Protein AF-A0A517YPG6-F1 (afdb_monomer_lite)

Sequence (239 aa):
MRLTANLIVISIISLLVGFSVRYYYHAQVLTQQSTQVMNALNMLKDEVVYRSHLAKVEQKKNIVIRYIEAGWFREGLPYNQLVGHVRPWIDLAPPNDYSTEPPDPIIVSDLQAGIWYNPSNQIFRARIKPQSTKKKTLALYNKINQVTLVSLNNTFNVSRMPIAMNRPVDDVIAASANMTLIQEQNVIMPDVIYGSNVQMSHQDWQVAQEVEALQGDVSAPQRIKLDDLRLNRKTQKTE

Secondary structure (DSSP, 8-state):
-HHHHHHHHHHHHHHHHHHHHHHHHHHHHHHHHHHHHHHHHHHHHHHHHHHHHHHHHHHSS--------GGG-TT-----TTT-SSS-SEEEPPTT---SS-S--B--STTS-SEEEETTTTEEEE-B---SSHHHHHHHHHHHHT---S-------TT---B-----HHHHHHHHHHHHHTTTS----------------TTHHHHHHHSGGG----PPPP---S-S-----------

Radius of gyration: 27.83 Å; chains: 1; bounding box: 56×52×87 Å

pLDDT: mean 78.42, std 21.04, range [40.44, 98.44]

Structure (mmCIF, N/CA/C/O backbone):
data_AF-A0A517YPG6-F1
#
_entry.id   AF-A0A517YPG6-F1
#
loop_
_atom_site.group_PDB
_atom_site.id
_atom_site.type_symbol
_atom_site.label_atom_id
_atom_site.label_alt_id
_atom_site.label_comp_id
_atom_site.label_asym_id
_atom_site.label_entity_id
_atom_site.label_seq_id
_atom_site.pdbx_PDB_ins_code
_atom_site.Cartn_x
_atom_site.Cartn_y
_atom_site.Cartn_z
_atom_site.occupancy
_atom_site.B_iso_or_equiv
_atom_site.auth_seq_id
_atom_site.auth_comp_id
_atom_site.auth_asym_id
_atom_site.auth_atom_id
_atom_site.pdbx_PDB_model_num
ATOM 1 N N . MET A 1 1 ? 26.016 0.410 -51.813 1.00 74.38 1 MET A N 1
ATOM 2 C CA . MET A 1 1 ? 26.469 0.524 -50.404 1.00 74.38 1 MET A CA 1
ATOM 3 C C . MET A 1 1 ? 25.798 1.658 -49.619 1.00 74.38 1 MET A C 1
ATOM 5 O O . MET A 1 1 ? 25.477 1.440 -48.463 1.00 74.38 1 MET A O 1
ATOM 9 N N . ARG A 1 2 ? 25.532 2.849 -50.189 1.00 91.38 2 ARG A N 1
ATOM 10 C CA . ARG A 1 2 ? 24.868 3.943 -49.435 1.00 91.38 2 ARG A CA 1
ATOM 11 C C . ARG A 1 2 ? 23.414 3.637 -49.027 1.00 91.38 2 ARG A C 1
ATOM 13 O O . ARG A 1 2 ? 23.009 3.984 -47.927 1.00 91.38 2 ARG A O 1
ATOM 20 N N . LEU A 1 3 ? 22.657 2.932 -49.875 1.00 92.75 3 LEU A N 1
ATOM 21 C CA . LEU A 1 3 ? 21.260 2.573 -49.592 1.00 92.75 3 LEU A CA 1
ATOM 22 C C . LEU A 1 3 ? 21.125 1.631 -48.381 1.00 92.75 3 LEU A C 1
ATOM 24 O O . LEU A 1 3 ? 20.297 1.862 -47.507 1.00 92.75 3 LEU A O 1
ATOM 28 N N . THR A 1 4 ? 21.974 0.603 -48.296 1.00 94.69 4 THR A N 1
ATOM 29 C CA . THR A 1 4 ? 21.949 -0.378 -47.200 1.00 94.69 4 THR A CA 1
ATOM 30 C C . THR A 1 4 ? 22.323 0.251 -45.860 1.00 94.69 4 THR A C 1
ATOM 32 O O . THR A 1 4 ? 21.698 -0.055 -44.851 1.00 94.69 4 THR A O 1
ATOM 35 N N . ALA A 1 5 ? 23.284 1.182 -45.846 1.00 92.50 5 ALA A N 1
ATOM 36 C CA . ALA A 1 5 ? 23.658 1.915 -44.637 1.00 92.50 5 ALA A CA 1
ATOM 37 C C . ALA A 1 5 ? 22.498 2.770 -44.095 1.00 92.50 5 ALA A C 1
ATOM 39 O O . ALA A 1 5 ? 22.215 2.735 -42.900 1.00 92.50 5 ALA A O 1
ATOM 40 N N . ASN A 1 6 ? 21.775 3.473 -44.972 1.00 95.94 6 ASN A N 1
ATOM 41 C CA . ASN A 1 6 ? 20.641 4.303 -44.559 1.00 95.94 6 ASN A CA 1
ATOM 42 C C . ASN A 1 6 ? 19.500 3.468 -43.962 1.00 95.94 6 ASN A C 1
ATOM 44 O O . ASN A 1 6 ? 18.914 3.867 -42.959 1.00 95.94 6 ASN A O 1
ATOM 48 N N . LEU A 1 7 ? 19.214 2.293 -44.533 1.00 96.56 7 LEU A N 1
ATOM 49 C CA . LEU A 1 7 ? 18.178 1.397 -44.008 1.00 96.56 7 LEU A CA 1
ATOM 50 C C . LEU A 1 7 ? 18.517 0.882 -42.604 1.00 96.56 7 LEU A C 1
ATOM 52 O O . LEU A 1 7 ? 17.645 0.858 -41.736 1.00 96.56 7 LEU A O 1
ATOM 56 N N . ILE A 1 8 ? 19.784 0.537 -42.354 1.00 97.31 8 ILE A N 1
ATOM 57 C CA . ILE A 1 8 ? 20.240 0.108 -41.025 1.00 97.31 8 ILE A CA 1
ATOM 58 C C . ILE A 1 8 ? 20.062 1.242 -40.008 1.00 97.31 8 ILE A C 1
ATOM 60 O O . ILE A 1 8 ? 19.520 1.017 -38.928 1.00 97.31 8 ILE A O 1
ATOM 64 N N . VAL A 1 9 ? 20.457 2.469 -40.361 1.00 97.88 9 VAL A N 1
ATOM 65 C CA . VAL A 1 9 ? 20.317 3.633 -39.470 1.00 97.88 9 VAL A CA 1
ATOM 66 C C . VAL A 1 9 ? 18.849 3.907 -39.141 1.00 97.88 9 VAL A C 1
ATOM 68 O O . VAL A 1 9 ? 18.513 4.071 -37.970 1.00 97.88 9 VAL A O 1
ATOM 71 N N . ILE A 1 10 ? 17.961 3.893 -40.141 1.00 98.00 10 ILE A N 1
ATOM 72 C CA . ILE A 1 10 ? 16.520 4.097 -39.927 1.00 98.00 10 ILE A CA 1
ATOM 73 C C . ILE A 1 10 ? 15.955 3.001 -39.015 1.00 98.00 10 ILE A C 1
ATOM 75 O O . ILE A 1 10 ? 15.252 3.315 -38.058 1.00 98.00 10 ILE A O 1
ATOM 79 N N . SER A 1 11 ? 16.321 1.735 -39.239 1.00 98.00 11 SER A N 1
ATOM 80 C CA . SER A 1 11 ? 15.871 0.622 -38.397 1.00 98.00 11 SER A CA 1
ATOM 81 C C . SER A 1 11 ? 16.314 0.775 -36.940 1.00 98.00 11 SER A C 1
ATOM 83 O O . SER A 1 11 ? 15.522 0.523 -36.032 1.00 98.00 11 SER A O 1
ATOM 85 N N . ILE A 1 12 ? 17.559 1.196 -36.695 1.00 98.25 12 ILE A N 1
ATOM 86 C CA . ILE A 1 12 ? 18.068 1.420 -35.335 1.00 98.25 12 ILE A CA 1
ATOM 87 C C . ILE A 1 12 ? 17.294 2.558 -34.662 1.00 98.25 12 ILE A C 1
ATOM 89 O O . ILE A 1 12 ? 16.868 2.414 -33.516 1.00 98.25 12 ILE A O 1
ATOM 93 N N . ILE A 1 13 ? 17.055 3.663 -35.373 1.00 98.44 13 ILE A N 1
ATOM 94 C CA . ILE A 1 13 ? 16.286 4.797 -34.845 1.00 98.44 13 ILE A CA 1
ATOM 95 C C . ILE A 1 13 ? 14.860 4.361 -34.493 1.00 98.44 13 ILE A C 1
ATOM 97 O O . ILE A 1 13 ? 14.393 4.642 -33.390 1.00 98.44 13 ILE A O 1
ATOM 101 N N . SER A 1 14 ? 14.181 3.627 -35.377 1.00 97.88 14 SER A N 1
ATOM 102 C CA . SER A 1 14 ? 12.827 3.126 -35.120 1.00 97.88 14 SER A CA 1
ATOM 103 C C . SER A 1 14 ? 12.765 2.220 -33.886 1.00 97.88 14 SER A C 1
ATOM 105 O O . SER A 1 14 ? 11.846 2.358 -33.077 1.00 97.88 14 SER A O 1
ATOM 107 N N . LEU A 1 15 ? 13.757 1.343 -33.689 1.00 98.12 15 LEU A N 1
ATOM 108 C CA . LEU A 1 15 ? 13.842 0.489 -32.500 1.00 98.12 15 LEU A CA 1
ATOM 109 C C . LEU A 1 15 ? 14.045 1.303 -31.217 1.00 98.12 15 LEU A C 1
ATOM 111 O O . LEU A 1 15 ? 13.371 1.049 -30.217 1.00 98.12 15 LEU A O 1
ATOM 115 N N . LEU A 1 16 ? 14.925 2.307 -31.243 1.00 98.06 16 LEU A N 1
ATOM 116 C CA . LEU A 1 16 ? 15.176 3.173 -30.088 1.00 98.06 16 LEU A CA 1
ATOM 117 C C . LEU A 1 16 ? 13.944 4.006 -29.713 1.00 98.06 16 LEU A C 1
ATOM 119 O O . LEU A 1 16 ? 13.616 4.118 -28.528 1.00 98.06 16 LEU A O 1
ATOM 123 N N . VAL A 1 17 ? 13.228 4.548 -30.703 1.00 98.25 17 VAL A N 1
ATOM 124 C CA . VAL A 1 17 ? 11.979 5.294 -30.482 1.00 98.25 17 VAL A CA 1
ATOM 125 C C . VAL A 1 17 ? 10.906 4.373 -29.902 1.00 98.25 17 VAL A C 1
ATOM 127 O O . VAL A 1 17 ? 10.311 4.704 -28.875 1.00 98.25 17 VAL A O 1
ATOM 130 N N . GLY A 1 18 ? 10.706 3.190 -30.490 1.00 97.06 18 GLY A N 1
ATOM 131 C CA . GLY A 1 18 ? 9.731 2.213 -30.001 1.00 97.06 18 GLY A CA 1
ATOM 132 C C . GLY A 1 18 ? 10.010 1.771 -28.561 1.00 97.06 18 GLY A C 1
ATOM 133 O O . GLY A 1 18 ? 9.101 1.744 -27.728 1.00 97.06 18 GLY A O 1
ATOM 134 N N . PHE A 1 19 ? 11.275 1.496 -28.234 1.00 97.38 19 PHE A N 1
ATOM 135 C CA . PHE A 1 19 ? 11.687 1.145 -26.875 1.00 97.38 19 PHE A CA 1
ATOM 136 C C . PHE A 1 19 ? 11.434 2.287 -25.882 1.00 97.38 19 PHE A C 1
ATOM 138 O O . PHE A 1 19 ? 10.890 2.057 -24.801 1.00 97.38 19 PHE A O 1
ATOM 145 N N . SER A 1 20 ? 11.766 3.522 -26.263 1.00 96.00 20 SER A N 1
ATOM 146 C CA . SER A 1 20 ? 11.587 4.706 -25.414 1.00 96.00 20 SER A CA 1
ATOM 147 C C . SER A 1 20 ? 10.112 4.980 -25.107 1.00 96.00 20 SER A C 1
ATOM 149 O O . SER A 1 20 ? 9.753 5.194 -23.947 1.00 96.00 20 SER A O 1
ATOM 151 N N . VAL A 1 21 ? 9.236 4.904 -26.117 1.00 97.19 21 VAL A N 1
ATOM 152 C CA . VAL A 1 21 ? 7.782 5.078 -25.947 1.00 97.19 21 VAL A CA 1
ATOM 153 C C . VAL A 1 21 ? 7.208 3.989 -25.041 1.00 97.19 21 VAL A C 1
ATOM 155 O O . VAL A 1 21 ? 6.467 4.289 -24.103 1.00 97.19 21 VAL A O 1
ATOM 158 N N . ARG A 1 22 ? 7.595 2.726 -25.260 1.00 95.50 22 ARG A N 1
ATOM 159 C CA . ARG A 1 22 ? 7.153 1.601 -24.425 1.00 95.50 22 ARG A CA 1
ATOM 160 C C . ARG A 1 22 ? 7.602 1.756 -22.971 1.00 95.50 22 ARG A C 1
ATOM 162 O O . ARG A 1 22 ? 6.814 1.508 -22.058 1.00 95.50 22 ARG A O 1
ATOM 169 N N . TYR A 1 23 ? 8.842 2.183 -22.747 1.00 94.75 23 TYR A N 1
ATOM 170 C CA . TYR A 1 23 ? 9.369 2.440 -21.407 1.00 94.75 23 TYR A CA 1
ATOM 171 C C . TYR A 1 23 ? 8.586 3.550 -20.690 1.00 94.75 23 TYR A C 1
ATOM 173 O O . TYR A 1 23 ? 8.191 3.381 -19.534 1.00 94.75 23 TYR A O 1
ATOM 181 N N . TYR A 1 24 ? 8.296 4.653 -21.387 1.00 94.50 24 TYR A N 1
ATOM 182 C CA . TYR A 1 24 ? 7.509 5.760 -20.842 1.00 94.50 24 TYR A CA 1
ATOM 183 C C . TYR A 1 24 ? 6.081 5.333 -20.478 1.00 94.50 24 TYR A C 1
ATOM 185 O O . TYR A 1 24 ? 5.604 5.630 -19.382 1.00 94.50 24 TYR A O 1
ATOM 193 N N . TYR A 1 25 ? 5.418 4.574 -21.356 1.00 93.19 25 TYR A N 1
ATOM 194 C CA . TYR A 1 25 ? 4.065 4.077 -21.106 1.00 93.19 25 TYR A CA 1
ATOM 195 C C . TYR A 1 25 ? 4.008 3.167 -19.869 1.00 93.19 25 TYR A C 1
ATOM 197 O O . TYR A 1 25 ? 3.152 3.343 -19.002 1.00 93.19 25 TYR A O 1
ATOM 205 N N . HIS A 1 26 ? 4.970 2.249 -19.717 1.00 87.38 26 HIS A N 1
ATOM 206 C CA . HIS A 1 26 ? 5.056 1.403 -18.522 1.00 87.38 26 HIS A CA 1
ATOM 207 C C . HIS A 1 26 ? 5.261 2.209 -17.229 1.00 87.38 26 HIS A C 1
ATOM 209 O O . HIS A 1 26 ? 4.665 1.877 -16.201 1.00 87.38 26 HIS A O 1
ATOM 215 N N . ALA A 1 27 ? 6.065 3.276 -17.264 1.00 89.25 27 ALA A N 1
ATOM 216 C CA . ALA A 1 27 ? 6.277 4.141 -16.103 1.00 89.25 27 ALA A CA 1
ATOM 217 C C . ALA A 1 27 ? 5.001 4.905 -15.695 1.00 89.25 27 ALA A C 1
ATOM 219 O O . ALA A 1 27 ? 4.737 5.089 -14.501 1.00 89.25 27 ALA A O 1
ATOM 220 N N . GLN A 1 28 ? 4.187 5.309 -16.675 1.00 92.69 28 GLN A N 1
ATOM 221 C CA . GLN A 1 28 ? 2.907 5.979 -16.438 1.00 92.69 28 GLN A CA 1
ATOM 222 C C . GLN A 1 28 ? 1.884 5.048 -15.781 1.00 92.69 28 GLN A C 1
ATOM 224 O O . GLN A 1 28 ? 1.289 5.420 -14.770 1.00 92.69 28 GLN A O 1
ATOM 229 N N . VAL A 1 29 ? 1.740 3.813 -16.276 1.00 92.75 29 VAL A N 1
ATOM 230 C CA . VAL A 1 29 ? 0.795 2.830 -15.711 1.00 92.75 29 VAL A CA 1
ATOM 231 C C . VAL A 1 29 ? 1.089 2.560 -14.234 1.00 92.75 29 VAL A C 1
ATOM 233 O O . VAL A 1 29 ? 0.178 2.603 -13.409 1.00 92.75 29 VAL A O 1
ATOM 236 N N . LEU A 1 30 ? 2.358 2.358 -13.861 1.00 90.88 30 LEU A N 1
ATOM 237 C CA . LEU A 1 30 ? 2.727 2.134 -12.458 1.00 90.88 30 LEU A CA 1
ATOM 238 C C . LEU A 1 30 ? 2.417 3.354 -11.576 1.00 90.88 30 LEU A C 1
ATOM 240 O O . LEU A 1 30 ? 2.025 3.207 -10.416 1.00 90.88 30 LEU A O 1
ATOM 244 N N . THR A 1 31 ? 2.585 4.562 -12.118 1.00 93.56 31 THR A N 1
ATOM 245 C CA . THR A 1 31 ? 2.272 5.807 -11.406 1.00 93.56 31 THR A CA 1
ATOM 246 C C . THR A 1 31 ? 0.772 5.935 -11.167 1.00 93.56 31 THR A C 1
ATOM 248 O O . THR A 1 31 ? 0.373 6.182 -10.031 1.00 93.56 31 THR A O 1
ATOM 251 N N . GLN A 1 32 ? -0.051 5.686 -12.188 1.00 95.62 32 GLN A N 1
ATOM 252 C CA . GLN A 1 32 ? -1.512 5.694 -12.074 1.00 95.62 32 GLN A CA 1
ATOM 253 C C . GLN A 1 32 ? -2.002 4.661 -11.055 1.00 95.62 32 GLN A C 1
ATOM 255 O O . GLN A 1 32 ? -2.739 5.017 -10.136 1.00 95.62 32 GLN A O 1
ATOM 260 N N . GLN A 1 33 ? -1.505 3.423 -11.143 1.00 95.62 33 GLN A N 1
ATOM 261 C CA . GLN A 1 33 ? -1.836 2.366 -10.186 1.00 95.62 33 GLN A CA 1
ATOM 262 C C . GLN A 1 33 ? -1.428 2.744 -8.758 1.00 95.62 33 GLN A C 1
ATOM 264 O O . GLN A 1 33 ? -2.199 2.546 -7.826 1.00 95.62 33 GLN A O 1
ATOM 269 N N . SER A 1 34 ? -0.241 3.330 -8.567 1.00 96.56 34 SER A N 1
ATOM 270 C CA . SER A 1 34 ? 0.204 3.779 -7.240 1.00 96.56 34 SER A CA 1
ATOM 271 C C . SER A 1 34 ? -0.724 4.856 -6.672 1.00 96.56 34 SER A C 1
ATOM 273 O O . SER A 1 34 ? -1.085 4.788 -5.501 1.00 96.56 34 SER A O 1
ATOM 275 N N . THR A 1 35 ? -1.135 5.828 -7.492 1.00 97.12 35 THR A N 1
ATOM 276 C CA . THR A 1 35 ? -2.085 6.876 -7.090 1.00 97.12 35 THR A CA 1
ATOM 277 C C . THR A 1 35 ? -3.442 6.292 -6.711 1.00 97.12 35 THR A C 1
ATOM 279 O O . THR A 1 35 ? -3.996 6.660 -5.680 1.00 97.12 35 THR A O 1
ATOM 282 N N . GLN A 1 36 ? -3.949 5.331 -7.484 1.00 96.75 36 GLN A N 1
ATOM 283 C CA . GLN A 1 36 ? -5.208 4.642 -7.189 1.00 96.75 36 GLN A CA 1
ATOM 284 C C . GLN A 1 36 ? -5.144 3.874 -5.865 1.00 96.75 36 GLN A C 1
ATOM 286 O O . GLN A 1 36 ? -6.067 3.972 -5.060 1.00 96.75 36 GLN A O 1
ATOM 291 N N . VAL A 1 37 ? -4.032 3.187 -5.584 1.00 97.94 37 VAL A N 1
ATOM 292 C CA . VAL A 1 37 ? -3.842 2.500 -4.296 1.00 97.94 37 VAL A CA 1
ATOM 293 C C . VAL A 1 37 ? -3.767 3.492 -3.137 1.00 97.94 37 VAL A C 1
ATOM 295 O O . VAL A 1 37 ? -4.391 3.259 -2.108 1.00 97.94 37 VAL A O 1
ATOM 298 N N . MET A 1 38 ? -3.055 4.612 -3.288 1.00 98.19 38 MET A N 1
ATOM 299 C CA . MET A 1 38 ? -3.016 5.648 -2.247 1.00 98.19 38 MET A CA 1
ATOM 300 C C . MET A 1 38 ? -4.411 6.230 -1.974 1.00 98.19 38 MET A C 1
ATOM 302 O O . MET A 1 38 ? -4.790 6.384 -0.816 1.00 98.19 38 MET A O 1
ATOM 306 N N . ASN A 1 39 ? -5.203 6.478 -3.020 1.00 97.81 39 ASN A N 1
ATOM 307 C CA . ASN A 1 39 ? -6.587 6.932 -2.875 1.00 97.81 39 ASN A CA 1
ATOM 308 C C . ASN A 1 39 ? -7.457 5.883 -2.166 1.00 97.81 39 ASN A C 1
ATOM 310 O O . ASN A 1 39 ? -8.220 6.236 -1.272 1.00 97.81 39 ASN A O 1
ATOM 314 N N . ALA 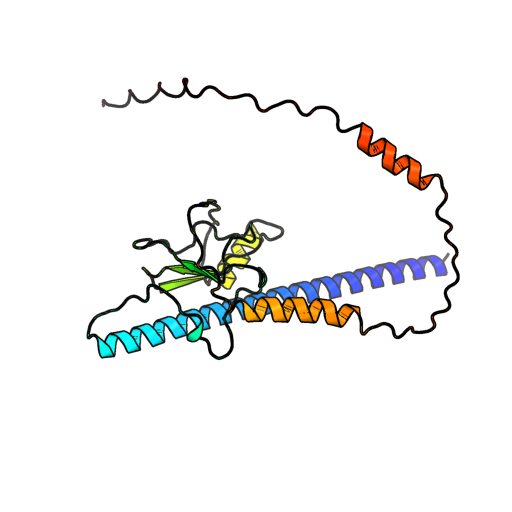A 1 40 ? -7.297 4.599 -2.500 1.00 97.12 40 ALA A N 1
ATOM 315 C CA . ALA A 1 40 ? -7.992 3.500 -1.833 1.00 97.12 40 ALA A CA 1
ATOM 316 C C . ALA A 1 40 ? -7.648 3.419 -0.332 1.00 97.12 40 ALA A C 1
ATOM 318 O O . ALA A 1 40 ? -8.541 3.253 0.497 1.00 97.12 40 ALA A O 1
ATOM 319 N N . LEU A 1 41 ? -6.370 3.585 0.034 1.00 98.06 41 LEU A N 1
ATOM 320 C CA . LEU A 1 41 ? -5.940 3.621 1.438 1.00 98.06 41 LEU A CA 1
ATOM 321 C C . LEU A 1 41 ? -6.517 4.827 2.191 1.00 98.06 41 LEU A C 1
ATOM 323 O O . LEU A 1 41 ? -6.937 4.677 3.337 1.00 98.06 41 LEU A O 1
ATOM 327 N N . ASN A 1 42 ? -6.563 6.001 1.557 1.00 97.75 42 ASN A N 1
ATOM 328 C CA . ASN A 1 42 ? -7.164 7.194 2.156 1.00 97.75 42 ASN A CA 1
ATOM 329 C C . ASN A 1 42 ? -8.671 7.014 2.360 1.00 97.75 42 ASN A C 1
ATOM 331 O O . ASN A 1 42 ? -9.153 7.256 3.458 1.00 97.75 42 ASN A O 1
ATOM 335 N N . MET A 1 43 ? -9.390 6.483 1.367 1.00 97.50 43 MET A N 1
ATOM 336 C CA . MET A 1 43 ? -10.825 6.195 1.478 1.00 97.50 43 MET A CA 1
ATOM 337 C C . MET A 1 43 ? -11.129 5.239 2.642 1.00 97.50 43 MET A C 1
ATOM 339 O O . MET A 1 43 ? -12.042 5.483 3.426 1.00 97.50 43 MET A O 1
ATOM 343 N N . LEU A 1 44 ? -10.337 4.170 2.792 1.00 97.12 44 LEU A N 1
ATOM 344 C CA . LEU A 1 44 ? -10.449 3.238 3.920 1.00 97.12 44 LEU A CA 1
ATOM 345 C C . LEU A 1 44 ? -10.219 3.929 5.268 1.00 97.12 44 LEU A C 1
ATOM 347 O O . LEU A 1 44 ? -10.970 3.714 6.220 1.00 97.12 44 LEU A O 1
ATOM 351 N N . LYS A 1 45 ? -9.169 4.750 5.349 1.00 97.06 45 LYS A N 1
ATOM 352 C CA . LYS A 1 45 ? -8.815 5.490 6.559 1.00 97.06 45 LYS A CA 1
ATOM 353 C C . LYS A 1 45 ? -9.912 6.480 6.945 1.00 97.06 45 LYS A C 1
ATOM 355 O O . LYS A 1 45 ? -10.316 6.498 8.105 1.00 97.06 45 LYS A O 1
ATOM 360 N N . ASP A 1 46 ? -10.389 7.269 5.991 1.00 96.62 46 ASP A N 1
ATOM 361 C CA . ASP A 1 46 ? -11.400 8.299 6.214 1.00 96.62 46 ASP A CA 1
ATOM 362 C C . ASP A 1 46 ? -12.720 7.679 6.683 1.00 96.62 46 ASP A C 1
ATOM 364 O O . ASP A 1 46 ? -13.315 8.165 7.646 1.00 96.62 46 ASP A O 1
ATOM 368 N N . GLU A 1 47 ? -13.123 6.546 6.097 1.00 96.75 47 GLU A N 1
ATOM 369 C CA . GLU A 1 47 ? -14.321 5.819 6.524 1.00 96.75 47 GLU A CA 1
ATOM 370 C C . GLU A 1 47 ? -14.178 5.271 7.953 1.00 96.75 47 GLU A C 1
ATOM 372 O O . GLU A 1 47 ? -15.076 5.447 8.777 1.00 96.75 47 GLU A O 1
ATOM 377 N N . VAL A 1 48 ? -13.037 4.663 8.306 1.00 95.19 48 VAL A N 1
ATOM 378 C CA . VAL A 1 48 ? -12.798 4.185 9.682 1.00 95.19 48 VAL A CA 1
ATOM 379 C C . VAL A 1 48 ? -12.819 5.339 10.684 1.00 95.19 48 VAL A C 1
ATOM 381 O O . VAL A 1 48 ? -13.440 5.217 11.744 1.00 95.19 48 VAL A O 1
ATOM 384 N N . VAL A 1 49 ? -12.193 6.472 10.354 1.00 94.25 49 VAL A N 1
ATOM 385 C CA . VAL A 1 49 ? -12.205 7.670 11.205 1.00 94.25 49 VAL A CA 1
ATOM 386 C C . VAL A 1 49 ? -13.634 8.180 11.382 1.00 94.25 49 VAL A C 1
ATOM 388 O O . VAL A 1 49 ? -14.070 8.378 12.518 1.00 94.25 49 VAL A O 1
ATOM 391 N N . TYR A 1 50 ? -14.395 8.312 10.295 1.00 94.88 50 TYR A N 1
ATOM 392 C CA . TYR A 1 50 ? -15.796 8.723 10.330 1.00 94.88 50 TYR A CA 1
ATOM 393 C C . TYR A 1 50 ? -16.642 7.812 11.234 1.00 94.88 50 TYR A C 1
ATOM 395 O O . TYR A 1 50 ? -17.320 8.290 12.148 1.00 94.88 50 TYR A O 1
ATOM 403 N N . ARG A 1 51 ? -16.539 6.489 11.063 1.00 93.44 51 ARG A N 1
ATOM 404 C CA . ARG A 1 51 ? -17.269 5.502 11.879 1.00 93.44 51 ARG A CA 1
ATOM 405 C C . ARG A 1 51 ? -16.857 5.534 13.343 1.00 93.44 51 ARG A C 1
ATOM 407 O O . ARG A 1 51 ? -17.714 5.434 14.221 1.00 93.44 51 ARG A O 1
ATOM 414 N N . SER A 1 52 ? -15.566 5.714 13.622 1.00 90.75 52 SER A N 1
ATOM 415 C CA . SER A 1 52 ? -15.072 5.839 14.996 1.00 90.75 52 SER A CA 1
ATOM 416 C C . SER A 1 52 ? -15.673 7.059 15.706 1.00 90.75 52 SER A C 1
ATOM 418 O O . SER A 1 52 ? -16.029 6.981 16.884 1.00 90.75 52 SER A O 1
ATOM 420 N N . HIS A 1 53 ? -15.859 8.169 14.981 1.00 91.31 53 HIS A N 1
ATOM 421 C CA . HIS A 1 53 ? -16.486 9.376 15.510 1.00 91.31 53 HIS A CA 1
ATOM 422 C C . HIS A 1 53 ? -17.9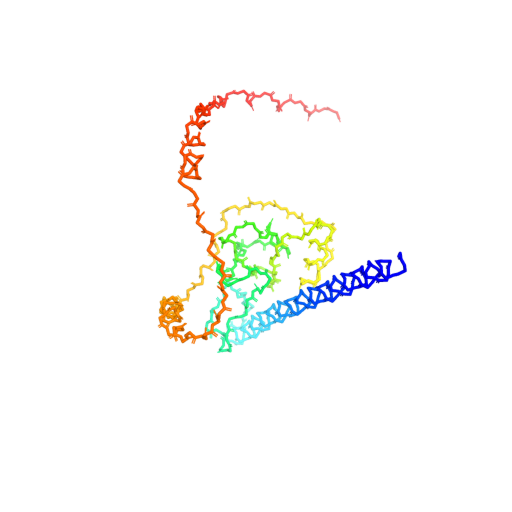76 9.162 15.791 1.00 91.31 53 HIS A C 1
ATOM 424 O O . HIS A 1 53 ? -18.429 9.522 16.878 1.00 91.31 53 HIS A O 1
ATOM 430 N N . LEU A 1 54 ? -18.716 8.530 14.873 1.00 92.19 54 LEU A N 1
ATOM 431 C CA . LEU A 1 54 ? -20.130 8.195 15.089 1.00 92.19 54 LEU A CA 1
ATOM 432 C C . LEU A 1 54 ? -20.320 7.307 16.325 1.00 92.19 54 LEU A C 1
ATOM 434 O O . LEU A 1 54 ? -21.100 7.636 17.217 1.00 92.19 54 LEU A O 1
ATOM 438 N N . ALA A 1 55 ? -19.529 6.239 16.437 1.00 87.69 55 ALA A N 1
ATOM 439 C CA . ALA A 1 55 ? -19.626 5.301 17.550 1.00 87.69 55 ALA A CA 1
ATOM 440 C C . ALA A 1 55 ? -19.305 5.966 18.908 1.00 87.69 55 ALA A C 1
ATOM 442 O O . ALA A 1 55 ? -19.915 5.651 19.935 1.00 87.69 55 ALA A O 1
ATOM 443 N N . LYS A 1 56 ? -18.371 6.929 18.926 1.00 86.75 56 LYS A N 1
ATOM 444 C CA . LYS A 1 56 ? -18.012 7.688 20.133 1.00 86.75 56 LYS A CA 1
ATOM 445 C C . LYS A 1 56 ? -19.161 8.564 20.640 1.00 86.75 56 LYS A C 1
ATOM 447 O O . LYS A 1 56 ? -19.323 8.687 21.856 1.00 86.75 56 LYS A O 1
ATOM 452 N N . VAL A 1 57 ? -19.935 9.167 19.735 1.00 84.50 57 VAL A N 1
ATOM 453 C CA . VAL A 1 57 ? -21.099 9.998 20.090 1.00 84.50 57 VAL A CA 1
ATOM 454 C C . VAL A 1 57 ? -22.176 9.151 20.763 1.00 84.50 57 VAL A C 1
ATOM 456 O O . VAL A 1 57 ? -22.739 9.570 21.772 1.00 84.50 57 VAL A O 1
ATOM 459 N N . GLU A 1 58 ? -22.405 7.940 20.262 1.00 82.44 58 GLU A N 1
ATOM 460 C CA . GLU A 1 58 ? -23.434 7.040 20.786 1.00 82.44 58 GLU A CA 1
ATOM 461 C C . GLU A 1 58 ? -23.063 6.444 22.150 1.00 82.44 58 GLU A C 1
ATOM 463 O O . GLU A 1 58 ? -23.893 6.398 23.057 1.00 82.44 58 GLU A O 1
ATOM 468 N N . GLN A 1 59 ? -21.813 6.005 22.328 1.00 77.44 59 GLN A N 1
ATOM 469 C CA . GLN A 1 59 ? -21.431 5.185 23.488 1.00 77.44 59 GLN A CA 1
ATOM 470 C C . GLN A 1 59 ? -20.621 5.934 24.559 1.00 77.44 59 GLN A C 1
ATOM 472 O O . GLN A 1 59 ? -20.230 5.329 25.558 1.00 77.44 59 GLN A O 1
ATOM 477 N N . LYS A 1 60 ? -20.321 7.231 24.368 1.00 76.75 60 LYS A N 1
ATOM 478 C CA . LYS A 1 60 ? -19.476 8.057 25.265 1.00 76.75 60 LYS A CA 1
ATOM 479 C C . LYS A 1 60 ? -18.122 7.417 25.637 1.00 76.75 60 LYS A C 1
ATOM 481 O O . LYS A 1 60 ? -17.514 7.776 26.645 1.00 76.75 60 LYS A O 1
ATOM 486 N N . LYS A 1 61 ? -17.616 6.482 24.827 1.00 79.88 61 LYS A N 1
ATOM 487 C CA . LYS A 1 61 ? -16.339 5.783 25.028 1.00 79.88 61 LYS A CA 1
ATOM 488 C C . LYS A 1 61 ? -15.550 5.763 23.724 1.00 79.88 61 LYS A C 1
ATOM 490 O O . LYS A 1 61 ? -16.125 5.786 22.641 1.00 79.88 61 LYS A O 1
ATOM 495 N N . ASN A 1 62 ? -14.223 5.735 23.828 1.00 74.00 62 ASN A N 1
ATOM 496 C CA . ASN A 1 62 ? -13.358 5.586 22.663 1.00 74.00 62 ASN A CA 1
ATOM 497 C C . ASN A 1 62 ? -13.477 4.151 22.123 1.00 74.00 62 ASN A C 1
ATOM 499 O O . ASN A 1 62 ? -13.115 3.202 22.824 1.00 74.00 62 ASN A O 1
ATOM 503 N N . ILE A 1 63 ? -14.019 3.996 20.916 1.00 82.44 63 ILE A N 1
ATOM 504 C CA . ILE A 1 63 ? -14.235 2.695 20.277 1.00 82.44 63 ILE A CA 1
ATOM 505 C C . ILE A 1 63 ? -13.204 2.518 19.179 1.00 82.44 63 ILE A C 1
ATOM 507 O O . ILE A 1 63 ? -13.069 3.348 18.286 1.00 82.44 63 ILE A O 1
ATOM 511 N N . VAL A 1 64 ? -12.493 1.400 19.254 1.00 85.44 64 VAL A N 1
ATOM 512 C CA . VAL A 1 64 ? -11.587 0.958 18.201 1.00 85.44 64 VAL A CA 1
ATOM 513 C C . VAL A 1 64 ? -12.382 0.093 17.232 1.00 85.44 64 VAL A C 1
ATOM 515 O O . VAL A 1 64 ? -12.943 -0.930 17.632 1.00 85.44 64 VAL A O 1
ATOM 518 N N . ILE A 1 65 ? -12.424 0.497 15.964 1.00 89.00 65 ILE A N 1
ATOM 519 C CA . ILE A 1 65 ? -13.081 -0.254 14.894 1.00 89.00 65 ILE A CA 1
ATOM 520 C C . ILE A 1 65 ? -12.265 -1.519 14.605 1.00 89.00 65 ILE A C 1
ATOM 522 O O . ILE A 1 65 ? -11.148 -1.447 14.090 1.00 89.00 65 ILE A O 1
ATOM 526 N N . ARG A 1 66 ? -12.807 -2.682 14.986 1.00 89.25 66 ARG A N 1
ATOM 527 C CA . ARG A 1 66 ? -12.111 -3.981 14.893 1.00 89.25 66 ARG A CA 1
ATOM 528 C C . ARG A 1 66 ? -12.277 -4.683 13.552 1.00 89.25 66 ARG A C 1
ATOM 530 O O . ARG A 1 66 ? -11.434 -5.497 13.198 1.00 89.25 66 ARG A O 1
ATOM 537 N N . TYR A 1 67 ? -13.352 -4.389 12.839 1.00 89.06 67 TYR A N 1
ATOM 538 C CA . TYR A 1 67 ? -13.681 -4.982 11.551 1.00 89.06 67 TYR A CA 1
ATOM 539 C C . TYR A 1 67 ? -14.141 -3.883 10.600 1.00 89.06 67 TYR A C 1
ATOM 541 O O . TYR A 1 67 ? -14.572 -2.820 11.041 1.00 89.06 67 TYR A O 1
ATOM 549 N N . ILE A 1 68 ? -14.019 -4.143 9.304 1.00 91.56 68 ILE A N 1
ATOM 550 C CA . ILE A 1 68 ? -14.424 -3.222 8.247 1.00 91.56 68 ILE A CA 1
ATOM 551 C C . ILE A 1 68 ? -15.497 -3.922 7.440 1.00 91.56 68 ILE A C 1
ATOM 553 O O . ILE A 1 68 ? -15.282 -5.033 6.951 1.00 91.56 68 ILE A O 1
ATOM 557 N N . GLU A 1 69 ? -16.651 -3.283 7.313 1.00 91.56 69 GLU A N 1
ATOM 558 C CA . GLU A 1 69 ? -17.743 -3.835 6.527 1.00 91.56 69 GLU A CA 1
ATOM 559 C C . GLU A 1 69 ? -17.651 -3.342 5.085 1.00 91.56 69 GLU A C 1
ATOM 561 O O . GLU A 1 69 ? -17.487 -2.152 4.815 1.00 91.56 69 GLU A O 1
ATOM 566 N N . ALA A 1 70 ? -17.819 -4.264 4.140 1.00 91.56 70 ALA A N 1
ATOM 567 C CA . ALA A 1 70 ? -17.879 -3.941 2.718 1.00 91.56 70 ALA A CA 1
ATOM 568 C C . ALA A 1 70 ? -19.005 -2.936 2.397 1.00 91.56 70 ALA A C 1
ATOM 570 O O . ALA A 1 70 ? -18.829 -2.049 1.565 1.00 91.56 70 ALA A O 1
ATOM 571 N N . GLY A 1 71 ? -20.137 -3.029 3.106 1.00 93.75 71 GLY A N 1
ATOM 572 C CA . GLY A 1 71 ? -21.308 -2.168 2.907 1.00 93.75 71 GLY A CA 1
ATOM 573 C C . GLY A 1 71 ? -21.093 -0.687 3.239 1.00 93.75 71 GLY A C 1
ATOM 574 O O . GLY A 1 71 ? -21.948 0.136 2.916 1.00 93.75 71 GLY A O 1
ATOM 575 N N . TRP A 1 72 ? -19.963 -0.318 3.850 1.00 94.19 72 TRP A N 1
ATOM 576 C CA . TRP A 1 72 ? -19.618 1.086 4.084 1.00 94.19 72 TRP A CA 1
ATOM 577 C C . TRP A 1 72 ? -19.262 1.827 2.786 1.00 94.19 72 TRP A C 1
ATOM 579 O O . TRP A 1 72 ? -19.439 3.040 2.705 1.00 94.19 72 TRP A O 1
ATOM 589 N N . PHE A 1 73 ? -18.842 1.107 1.742 1.00 94.75 73 PHE A N 1
ATOM 590 C CA . PHE A 1 73 ? -18.308 1.684 0.507 1.00 94.75 73 PHE A CA 1
ATOM 591 C C . PHE A 1 73 ? -19.319 1.583 -0.642 1.00 94.75 73 PHE A C 1
ATOM 593 O O . PHE A 1 73 ? -19.275 0.665 -1.460 1.00 94.75 73 PHE A O 1
ATOM 600 N N . ARG A 1 74 ? -20.246 2.547 -0.714 1.00 91.94 74 ARG A N 1
ATOM 601 C CA . ARG A 1 74 ? -21.345 2.559 -1.705 1.00 91.94 74 ARG A CA 1
ATOM 602 C C . ARG A 1 74 ? -20.881 2.679 -3.158 1.00 91.94 74 ARG A C 1
ATOM 604 O O . ARG A 1 74 ? -21.540 2.156 -4.047 1.00 91.94 74 ARG A O 1
ATOM 611 N N . GLU A 1 75 ? -19.766 3.364 -3.392 1.00 91.75 75 GLU A N 1
ATOM 612 C CA . GLU A 1 75 ? -19.210 3.611 -4.733 1.00 91.75 75 GLU A CA 1
ATOM 613 C C . GLU A 1 75 ? -18.325 2.461 -5.240 1.00 91.75 75 GLU A C 1
ATOM 615 O O . GLU A 1 75 ? -17.788 2.517 -6.344 1.00 91.75 75 GLU A O 1
ATOM 620 N N . GLY A 1 76 ? -18.181 1.404 -4.439 1.00 91.81 76 GLY A N 1
ATOM 621 C CA . GLY A 1 76 ? -17.328 0.262 -4.728 1.00 91.81 76 GLY A CA 1
ATOM 622 C C . GLY A 1 76 ? -16.205 0.109 -3.710 1.00 91.81 76 GLY A C 1
ATOM 623 O O . GLY A 1 76 ? -15.789 1.057 -3.043 1.00 91.81 76 GLY A O 1
ATOM 624 N N . LEU A 1 77 ? -15.712 -1.123 -3.580 1.00 94.19 77 LEU A N 1
ATOM 625 C CA . LEU A 1 77 ? -14.702 -1.453 -2.582 1.00 94.19 77 LEU A CA 1
ATOM 626 C C . LEU A 1 77 ? -13.335 -0.877 -2.975 1.00 94.19 77 LEU A C 1
ATOM 628 O O . LEU A 1 77 ? -12.834 -1.213 -4.051 1.00 94.19 77 LEU A O 1
ATOM 632 N N . PRO A 1 78 ? -12.680 -0.085 -2.110 1.00 95.81 78 PRO A N 1
ATOM 633 C CA . PRO A 1 78 ? -11.316 0.371 -2.353 1.00 95.81 78 PRO A CA 1
ATOM 634 C C . PRO A 1 78 ? -10.362 -0.829 -2.350 1.00 95.81 78 PRO A C 1
ATOM 636 O O . PRO A 1 78 ? -10.223 -1.516 -1.341 1.00 95.81 78 PRO A O 1
ATOM 639 N N . TYR A 1 79 ? -9.689 -1.102 -3.467 1.00 95.50 79 TYR A N 1
ATOM 640 C CA . TYR A 1 79 ? -8.824 -2.275 -3.618 1.00 95.50 79 TYR A CA 1
ATOM 641 C C . TYR A 1 79 ? -7.406 -1.899 -4.054 1.00 95.50 79 TYR A C 1
ATOM 643 O O . TYR A 1 79 ? -7.130 -0.811 -4.559 1.00 95.50 79 TYR A O 1
ATOM 651 N N . ASN A 1 80 ? -6.479 -2.839 -3.870 1.00 96.75 80 ASN A N 1
ATOM 652 C CA . ASN A 1 80 ? -5.092 -2.664 -4.271 1.00 96.75 80 ASN A CA 1
ATOM 653 C C . ASN A 1 80 ? -4.874 -3.085 -5.735 1.00 96.75 80 ASN A C 1
ATOM 655 O O . ASN A 1 80 ? -4.649 -4.257 -6.047 1.00 96.75 80 ASN A O 1
ATOM 659 N N . GLN A 1 81 ? -4.901 -2.115 -6.645 1.00 95.88 81 GLN A N 1
ATOM 660 C CA . GLN A 1 81 ? -4.779 -2.366 -8.081 1.00 95.88 81 GLN A CA 1
ATOM 661 C C . GLN A 1 81 ? -3.413 -2.917 -8.522 1.00 95.88 81 GLN A C 1
ATOM 663 O O . GLN A 1 81 ? -3.321 -3.542 -9.577 1.00 95.88 81 GLN A O 1
ATOM 668 N N . LEU A 1 82 ? -2.358 -2.772 -7.711 1.00 95.81 82 LEU A N 1
ATOM 669 C CA . LEU A 1 82 ? -1.028 -3.310 -8.034 1.00 95.81 82 LEU A CA 1
ATOM 670 C C . LEU A 1 82 ? -0.987 -4.842 -7.994 1.00 95.81 82 LEU A C 1
ATOM 672 O O . LEU A 1 82 ? -0.120 -5.467 -8.612 1.00 95.81 82 LEU A O 1
ATOM 676 N N . VAL A 1 83 ? -1.906 -5.462 -7.249 1.00 94.44 83 VAL A N 1
ATOM 677 C CA . VAL A 1 83 ? -1.899 -6.911 -7.010 1.00 94.44 83 VAL A CA 1
ATOM 678 C C . VAL A 1 83 ? -3.047 -7.648 -7.707 1.00 94.44 83 VAL A C 1
ATOM 680 O O . VAL A 1 83 ? -2.953 -8.865 -7.866 1.00 94.44 83 VAL A O 1
ATOM 683 N N . GLY A 1 84 ? -4.046 -6.923 -8.224 1.00 89.50 84 GLY A N 1
ATOM 684 C CA . GLY A 1 84 ? -5.213 -7.467 -8.930 1.00 89.50 84 GLY A CA 1
ATOM 685 C C . GLY A 1 84 ? -6.402 -7.782 -8.010 1.00 89.50 84 GLY A C 1
ATOM 686 O O . GLY A 1 84 ? -6.307 -7.658 -6.793 1.00 89.50 84 GLY A O 1
ATOM 687 N N . HIS A 1 85 ? -7.529 -8.194 -8.604 1.00 83.56 85 HIS A N 1
ATOM 688 C CA . HIS A 1 85 ? -8.833 -8.345 -7.927 1.00 83.56 85 HIS A CA 1
ATOM 689 C C . HIS A 1 85 ? -9.151 -9.760 -7.409 1.00 83.56 85 HIS A C 1
ATOM 691 O O . HIS A 1 85 ? -10.208 -9.973 -6.813 1.00 83.56 85 HIS A O 1
ATOM 697 N N . VAL A 1 86 ? -8.285 -10.742 -7.671 1.00 85.81 86 VAL A N 1
ATOM 698 C CA . VAL A 1 86 ? -8.521 -12.174 -7.380 1.00 85.81 86 VAL A CA 1
ATOM 699 C C . VAL A 1 86 ? -7.974 -12.547 -5.996 1.00 85.81 86 VAL A C 1
ATOM 701 O O . VAL A 1 86 ? -7.340 -13.577 -5.812 1.00 85.81 86 VAL A O 1
ATOM 704 N N . ARG A 1 87 ? -8.107 -11.647 -5.022 1.00 88.50 87 ARG A N 1
ATOM 705 C CA . ARG A 1 87 ? -7.442 -11.759 -3.719 1.00 88.50 87 ARG A CA 1
ATOM 706 C C . ARG A 1 87 ? -8.403 -11.379 -2.605 1.00 88.50 87 ARG A C 1
ATOM 708 O O . ARG A 1 87 ? -9.297 -10.561 -2.847 1.00 88.50 87 ARG A O 1
ATOM 715 N N . PRO A 1 88 ? -8.207 -11.903 -1.384 1.00 91.88 88 PRO A N 1
ATOM 716 C CA . PRO A 1 88 ? -8.893 -11.377 -0.217 1.00 91.88 88 PRO A CA 1
ATOM 717 C C . PRO A 1 88 ? -8.701 -9.862 -0.116 1.00 91.88 88 PRO A C 1
ATOM 719 O O . PRO A 1 88 ? -7.666 -9.312 -0.507 1.00 91.88 88 PRO A O 1
ATOM 722 N N . TRP A 1 89 ? -9.725 -9.175 0.372 1.00 92.06 89 TRP A N 1
ATOM 723 C CA . TRP A 1 89 ? -9.743 -7.719 0.328 1.00 92.06 89 TRP A CA 1
ATOM 724 C C . TRP A 1 89 ? -8.800 -7.122 1.371 1.00 92.06 89 TRP A C 1
ATOM 726 O O . TRP A 1 89 ? -7.838 -6.429 1.024 1.00 92.06 89 TRP A O 1
ATOM 736 N N . ILE A 1 90 ? -9.060 -7.442 2.640 1.00 94.31 90 ILE A N 1
ATOM 737 C CA . ILE A 1 90 ? -8.330 -6.928 3.794 1.00 94.31 90 ILE A CA 1
ATOM 738 C C . ILE A 1 90 ? -7.910 -8.101 4.680 1.00 94.31 90 ILE A C 1
ATOM 740 O O . ILE A 1 90 ? -8.704 -8.976 5.017 1.00 94.31 90 ILE A O 1
ATOM 744 N N . ASP A 1 91 ? -6.643 -8.099 5.071 1.00 93.81 91 ASP A N 1
ATOM 745 C CA . ASP A 1 91 ? -6.115 -8.932 6.146 1.00 93.81 91 ASP A CA 1
ATOM 746 C C . ASP A 1 91 ? -6.108 -8.131 7.451 1.00 93.81 91 ASP A C 1
ATOM 748 O O . ASP A 1 91 ? -5.657 -6.983 7.470 1.00 93.81 91 ASP A O 1
ATOM 752 N N . LEU A 1 92 ? -6.607 -8.724 8.534 1.00 92.75 92 LEU A N 1
ATOM 753 C CA . LEU A 1 92 ? -6.660 -8.074 9.839 1.00 92.75 92 LEU A CA 1
ATOM 754 C C . LEU A 1 92 ? -5.466 -8.478 10.695 1.00 92.75 92 LEU A C 1
ATOM 756 O O . LEU A 1 92 ? -5.184 -9.659 10.894 1.00 92.75 92 LEU A O 1
ATOM 760 N N . ALA A 1 93 ? -4.798 -7.487 11.281 1.00 92.19 93 ALA A N 1
ATOM 761 C CA . ALA A 1 93 ? -3.843 -7.746 12.345 1.00 92.19 93 ALA A CA 1
ATOM 762 C C . ALA A 1 93 ? -4.549 -8.382 13.559 1.00 92.19 93 ALA A C 1
ATOM 764 O O . ALA A 1 93 ? -5.674 -7.987 13.893 1.00 92.19 93 ALA A O 1
ATOM 765 N N . PRO A 1 94 ? -3.902 -9.340 14.248 1.00 89.69 94 PRO A N 1
ATOM 766 C CA . PRO A 1 94 ? -4.456 -9.904 15.466 1.00 89.69 94 PRO A CA 1
ATOM 767 C C . PRO A 1 94 ? -4.623 -8.820 16.546 1.00 89.69 94 PRO A C 1
ATOM 769 O O . PRO A 1 94 ? -3.930 -7.797 16.530 1.00 89.69 94 PRO A O 1
ATOM 772 N N . PRO A 1 95 ? -5.534 -9.026 17.512 1.00 85.38 95 PRO A N 1
ATOM 773 C CA . PRO A 1 95 ? -5.686 -8.094 18.619 1.00 85.38 95 PRO A CA 1
ATOM 774 C C . PRO A 1 95 ? -4.360 -7.947 19.376 1.00 85.38 95 PRO A C 1
ATOM 776 O O . PRO A 1 95 ? -3.646 -8.927 19.580 1.00 85.38 95 PRO A O 1
ATOM 779 N N . ASN A 1 96 ? -4.057 -6.725 19.819 1.00 87.25 96 ASN A N 1
ATOM 780 C CA . ASN A 1 96 ? -2.807 -6.364 20.500 1.00 87.25 96 ASN A CA 1
ATOM 781 C C . ASN A 1 96 ? -1.545 -6.450 19.618 1.00 87.25 96 ASN A C 1
ATOM 783 O O . ASN A 1 96 ? -0.434 -6.391 20.141 1.00 87.25 96 ASN A O 1
ATOM 787 N N . ASP A 1 97 ? -1.681 -6.565 18.292 1.00 91.00 97 ASP A N 1
ATOM 788 C CA . ASP A 1 97 ? -0.570 -6.304 17.375 1.00 91.00 97 ASP A CA 1
ATOM 789 C C . ASP A 1 97 ? -0.342 -4.789 17.294 1.00 91.00 97 ASP A C 1
ATOM 791 O O . ASP A 1 97 ? -1.210 -4.054 16.828 1.00 91.00 97 ASP A O 1
ATOM 795 N N . TYR A 1 98 ? 0.813 -4.313 17.754 1.00 94.19 98 TYR A N 1
ATOM 796 C CA . TYR A 1 98 ? 1.204 -2.899 17.684 1.00 94.19 98 TYR A CA 1
ATOM 797 C C . TYR A 1 98 ? 2.198 -2.615 16.551 1.00 94.19 98 TYR A C 1
ATOM 799 O O . TYR A 1 98 ? 2.737 -1.510 16.465 1.00 94.19 98 TYR A O 1
ATOM 807 N N . SER A 1 99 ? 2.440 -3.591 15.672 1.00 94.19 99 SER A N 1
ATOM 808 C CA . SER A 1 99 ? 3.304 -3.415 14.507 1.00 94.19 99 SER A CA 1
ATOM 809 C C . SER A 1 99 ? 2.746 -2.320 13.600 1.00 94.19 99 SER A C 1
ATOM 811 O O . SER A 1 99 ? 1.536 -2.217 13.382 1.00 94.19 99 SER A O 1
ATOM 813 N N . THR A 1 100 ? 3.630 -1.493 13.049 1.00 96.44 100 THR A N 1
ATOM 814 C CA . THR A 1 100 ? 3.254 -0.449 12.084 1.00 96.44 100 THR A CA 1
ATOM 815 C C . THR A 1 100 ? 3.167 -0.981 10.657 1.00 96.44 100 THR A C 1
ATOM 817 O O . THR A 1 100 ? 2.581 -0.332 9.796 1.00 96.44 100 THR A O 1
ATOM 820 N N . GLU A 1 101 ? 3.735 -2.162 10.412 1.00 95.94 101 GLU A N 1
ATOM 821 C CA . GLU A 1 101 ? 3.821 -2.804 9.105 1.00 95.94 101 GLU A CA 1
ATOM 822 C C . GLU A 1 101 ? 3.317 -4.253 9.184 1.00 95.94 101 GLU A C 1
ATOM 824 O O . GLU A 1 101 ? 3.484 -4.899 10.227 1.00 95.94 101 GLU A O 1
ATOM 829 N N . PRO A 1 102 ? 2.737 -4.793 8.097 1.00 94.75 102 PRO A N 1
ATOM 830 C CA . PRO A 1 102 ? 2.454 -6.214 8.001 1.00 94.75 102 PRO A CA 1
ATOM 831 C C . PRO A 1 102 ? 3.759 -7.029 8.075 1.00 94.75 102 PRO A C 1
ATOM 833 O O . PRO A 1 102 ? 4.808 -6.565 7.619 1.00 94.75 102 PRO A O 1
ATOM 836 N N . PRO A 1 103 ? 3.712 -8.272 8.586 1.00 92.25 103 PRO A N 1
ATOM 837 C CA . PRO A 1 103 ? 4.875 -9.168 8.602 1.00 92.25 103 PRO A CA 1
ATOM 838 C C . PRO A 1 103 ? 5.337 -9.582 7.191 1.00 92.25 103 PRO A C 1
ATOM 840 O O . PRO A 1 103 ? 6.472 -10.026 7.010 1.00 92.25 103 PRO A O 1
ATOM 843 N N . ASP A 1 104 ? 4.454 -9.438 6.204 1.00 93.38 104 ASP A N 1
ATOM 844 C CA . ASP A 1 104 ? 4.587 -9.848 4.810 1.00 93.38 104 ASP A CA 1
ATOM 845 C C . ASP A 1 104 ? 4.203 -8.692 3.850 1.00 93.38 104 ASP A C 1
ATOM 847 O O . ASP A 1 104 ? 3.194 -8.749 3.146 1.00 93.38 104 ASP A O 1
ATOM 851 N N . PRO A 1 105 ? 4.994 -7.604 3.789 1.00 95.94 105 PRO A N 1
ATOM 852 C CA . PRO A 1 105 ? 4.719 -6.435 2.944 1.00 95.94 105 PRO A CA 1
ATOM 853 C C . PRO A 1 105 ? 4.758 -6.739 1.436 1.00 95.94 105 PRO A C 1
ATOM 855 O O . PRO A 1 105 ? 4.268 -5.948 0.624 1.00 95.94 105 PRO A O 1
ATOM 858 N N . ILE A 1 106 ? 5.350 -7.874 1.048 1.00 96.06 106 ILE A N 1
ATOM 859 C CA . ILE A 1 106 ? 5.461 -8.332 -0.336 1.00 96.06 106 ILE A CA 1
ATOM 860 C C . ILE A 1 106 ? 4.508 -9.507 -0.550 1.00 96.06 106 ILE A C 1
ATOM 862 O O . ILE A 1 106 ? 4.565 -10.518 0.148 1.00 96.06 106 ILE A O 1
ATOM 866 N N . ILE A 1 107 ? 3.662 -9.385 -1.567 1.00 92.81 107 ILE A N 1
ATOM 867 C CA . ILE A 1 107 ? 2.775 -10.455 -2.004 1.00 92.81 107 ILE A CA 1
ATOM 868 C C . ILE A 1 107 ? 3.555 -11.496 -2.808 1.00 92.81 107 ILE A C 1
ATOM 870 O O . ILE A 1 107 ? 4.212 -11.162 -3.796 1.00 92.81 107 ILE A O 1
ATOM 874 N N . VAL A 1 108 ? 3.391 -12.762 -2.432 1.00 91.12 108 VAL A N 1
ATOM 875 C CA . VAL A 1 108 ? 3.918 -13.944 -3.127 1.00 91.12 108 VAL A CA 1
ATOM 876 C C . VAL A 1 108 ? 2.855 -14.986 -3.480 1.00 91.12 108 VAL A C 1
ATOM 878 O O . VAL A 1 108 ? 3.122 -15.844 -4.310 1.00 91.12 108 VAL A O 1
ATOM 881 N N . SER A 1 109 ? 1.666 -14.930 -2.873 1.00 89.31 109 SER A N 1
ATOM 882 C CA . SER A 1 109 ? 0.579 -15.898 -3.088 1.00 89.31 109 SER A CA 1
ATOM 883 C C . SER A 1 109 ? -0.752 -15.187 -3.284 1.00 89.31 109 SER A C 1
ATOM 885 O O . SER A 1 109 ? -0.981 -14.156 -2.656 1.00 89.31 109 SER A O 1
ATOM 887 N N . ASP A 1 110 ? -1.641 -15.724 -4.123 1.00 89.06 110 ASP A N 1
ATOM 888 C CA . ASP A 1 110 ? -3.009 -15.215 -4.341 1.00 89.06 110 ASP A CA 1
ATOM 889 C C . ASP A 1 110 ? -3.904 -15.294 -3.095 1.00 89.06 110 ASP A C 1
ATOM 891 O O . ASP A 1 110 ? -4.893 -14.572 -2.993 1.00 89.06 110 ASP A O 1
ATOM 895 N N . LEU A 1 111 ? -3.498 -16.076 -2.091 1.00 88.75 111 LEU A N 1
ATOM 896 C CA . LEU A 1 111 ? -4.176 -16.142 -0.797 1.00 88.75 111 LEU A CA 1
ATOM 897 C C . LEU A 1 111 ? -3.912 -14.914 0.085 1.00 88.75 111 LEU A C 1
ATOM 899 O O . LEU A 1 111 ? -4.622 -14.712 1.060 1.00 88.75 111 LEU A O 1
ATOM 903 N N . GLN A 1 112 ? -2.911 -14.082 -0.219 1.00 90.50 112 GLN A N 1
ATOM 904 C CA . GLN A 1 112 ? -2.629 -12.881 0.571 1.00 90.50 112 GLN A CA 1
ATOM 905 C C . GLN A 1 112 ? -3.546 -11.727 0.171 1.00 90.50 112 GLN A C 1
ATOM 907 O O . GLN A 1 112 ? -3.676 -11.402 -1.017 1.00 90.50 112 GLN A O 1
ATOM 912 N N . ALA A 1 113 ? -4.111 -11.057 1.177 1.00 93.69 113 ALA A N 1
ATOM 913 C CA . ALA A 1 113 ? -4.907 -9.864 0.948 1.00 93.69 113 ALA A CA 1
ATOM 914 C C . ALA A 1 113 ? -4.055 -8.712 0.409 1.00 93.69 113 ALA A C 1
ATOM 916 O O . ALA A 1 113 ? -2.922 -8.492 0.851 1.00 93.69 113 ALA A O 1
ATOM 917 N N . GLY A 1 114 ? -4.627 -7.936 -0.511 1.00 94.88 114 GLY A N 1
ATOM 918 C CA . GLY A 1 114 ? -3.956 -6.767 -1.082 1.00 94.88 114 GLY A CA 1
ATOM 919 C C . GLY A 1 114 ? -3.686 -5.661 -0.063 1.00 94.88 114 GLY A C 1
ATOM 920 O O . GLY A 1 114 ? -2.705 -4.923 -0.195 1.00 94.88 114 GLY A O 1
ATOM 921 N N . ILE A 1 115 ? -4.546 -5.557 0.946 1.00 97.12 115 ILE A N 1
ATOM 922 C CA . ILE A 1 115 ? -4.502 -4.535 1.986 1.00 97.12 115 ILE A CA 1
ATOM 923 C C . ILE A 1 115 ? -4.439 -5.228 3.347 1.00 97.12 115 ILE A C 1
ATOM 925 O O . ILE A 1 115 ? -5.038 -6.280 3.557 1.00 97.12 115 ILE A O 1
ATOM 929 N N . TRP A 1 116 ? -3.691 -4.643 4.270 1.00 96.50 116 TRP A N 1
ATOM 930 C CA . TRP A 1 116 ? -3.618 -5.033 5.668 1.00 96.50 116 TRP A CA 1
ATOM 931 C C . TRP A 1 116 ? -4.139 -3.889 6.535 1.00 96.50 116 TRP A C 1
ATOM 933 O O . TRP A 1 116 ? -3.786 -2.731 6.302 1.00 96.50 116 TRP A O 1
ATOM 943 N N . TYR A 1 117 ? -4.971 -4.208 7.521 1.00 96.94 117 TYR A N 1
ATOM 944 C CA . TYR A 1 117 ? -5.486 -3.262 8.504 1.00 96.94 117 TYR A CA 1
ATOM 945 C C . TYR A 1 117 ? -5.095 -3.710 9.906 1.00 96.94 117 TYR A C 1
ATOM 947 O O . TYR A 1 117 ? -5.310 -4.863 10.283 1.00 96.94 117 TYR A O 1
ATOM 955 N N . ASN A 1 118 ? -4.555 -2.785 10.693 1.00 95.81 118 ASN A N 1
ATOM 956 C CA . ASN A 1 118 ? -4.288 -3.004 12.103 1.00 95.81 118 ASN A CA 1
ATOM 957 C C . ASN A 1 118 ? -5.238 -2.168 12.970 1.00 95.81 118 ASN A C 1
ATOM 959 O O . ASN A 1 118 ? -5.064 -0.952 13.074 1.00 95.81 118 ASN A O 1
ATOM 963 N N . PRO A 1 119 ? -6.215 -2.804 13.643 1.00 94.12 119 PRO A N 1
ATOM 964 C CA . PRO A 1 119 ? -7.135 -2.101 14.527 1.00 94.12 119 PRO A CA 1
ATOM 965 C C . PRO A 1 119 ? -6.449 -1.393 15.698 1.00 94.12 119 PRO A C 1
ATOM 967 O O . PRO A 1 119 ? -6.898 -0.327 16.107 1.00 94.12 119 PRO A O 1
ATOM 970 N N . SER A 1 120 ? -5.365 -1.951 16.248 1.00 93.44 120 SER A N 1
ATOM 971 C CA . SER A 1 120 ? -4.726 -1.425 17.464 1.00 93.44 120 SER A CA 1
ATOM 972 C C . SER A 1 120 ? -4.180 -0.008 17.274 1.00 93.44 120 SER A C 1
ATOM 974 O O . SER A 1 120 ? -4.163 0.773 18.223 1.00 93.44 120 SER A O 1
ATOM 976 N N . ASN A 1 121 ? -3.744 0.326 16.058 1.00 94.38 121 ASN A N 1
ATOM 977 C CA . ASN A 1 121 ? -3.217 1.643 15.691 1.00 94.38 121 ASN A CA 1
ATOM 978 C C . ASN A 1 121 ? -4.014 2.333 14.566 1.00 94.38 121 ASN A C 1
ATOM 980 O O . ASN A 1 121 ? -3.664 3.445 14.181 1.00 94.38 121 ASN A O 1
ATOM 984 N N . GLN A 1 122 ? -5.087 1.705 14.074 1.00 95.00 122 GLN A N 1
ATOM 985 C CA . GLN A 1 122 ? -5.929 2.180 12.970 1.00 95.00 122 GLN A CA 1
ATOM 986 C C . GLN A 1 122 ? -5.135 2.481 11.685 1.00 95.00 122 GLN A C 1
ATOM 988 O O . GLN A 1 122 ? -5.410 3.448 10.973 1.00 95.00 122 GLN A O 1
ATOM 993 N N . ILE A 1 123 ? -4.124 1.659 11.388 1.00 96.81 123 ILE A N 1
ATOM 994 C CA . ILE A 1 123 ? -3.260 1.830 10.216 1.00 96.81 123 ILE A CA 1
ATOM 995 C C . ILE A 1 123 ? -3.673 0.872 9.104 1.00 96.81 123 ILE A C 1
ATOM 997 O O . ILE A 1 123 ? -3.867 -0.322 9.325 1.00 96.81 123 ILE A O 1
ATOM 1001 N N . PHE A 1 124 ? -3.720 1.406 7.885 1.00 98.00 124 PHE A N 1
ATOM 1002 C CA . PHE A 1 124 ? -3.800 0.628 6.658 1.00 98.00 124 PHE A CA 1
ATOM 1003 C C . PHE A 1 124 ? -2.448 0.581 5.953 1.00 98.00 124 PHE A C 1
ATOM 1005 O O . PHE A 1 124 ? -1.738 1.590 5.869 1.00 98.00 124 PHE A O 1
ATOM 1012 N N . ARG A 1 125 ? -2.115 -0.591 5.408 1.00 98.06 125 ARG A N 1
ATOM 1013 C CA . ARG A 1 125 ? -0.963 -0.793 4.528 1.00 98.06 125 ARG A CA 1
ATOM 1014 C C . ARG A 1 125 ? -1.363 -1.571 3.287 1.00 98.06 125 ARG A C 1
ATOM 1016 O O . ARG A 1 125 ? -2.026 -2.599 3.376 1.00 98.06 125 ARG A O 1
ATOM 1023 N N . ALA A 1 126 ? -0.922 -1.114 2.125 1.00 98.12 126 ALA A N 1
ATOM 1024 C CA . ALA A 1 126 ? -0.984 -1.886 0.898 1.00 98.12 126 ALA A CA 1
ATOM 1025 C C . ALA A 1 126 ? 0.263 -2.768 0.782 1.00 98.12 126 ALA A C 1
ATOM 1027 O O . ALA A 1 126 ? 1.397 -2.285 0.872 1.00 98.12 126 ALA A O 1
ATOM 1028 N N . ARG A 1 127 ? 0.053 -4.060 0.524 1.00 97.06 127 ARG A N 1
ATOM 1029 C CA . ARG A 1 127 ? 1.135 -4.955 0.104 1.00 97.06 127 ARG A CA 1
ATOM 1030 C C . ARG A 1 127 ? 1.484 -4.702 -1.362 1.00 97.06 127 ARG A C 1
ATOM 1032 O O . ARG A 1 127 ? 0.675 -4.179 -2.124 1.00 97.06 127 ARG A O 1
ATOM 1039 N N . ILE A 1 128 ? 2.678 -5.082 -1.796 1.00 97.06 128 ILE A N 1
ATOM 1040 C CA . ILE A 1 128 ? 3.108 -4.864 -3.187 1.00 97.06 128 ILE A CA 1
ATOM 1041 C C . ILE A 1 128 ? 3.639 -6.139 -3.830 1.00 97.06 128 ILE A C 1
ATOM 1043 O O . ILE A 1 128 ? 4.067 -7.064 -3.145 1.00 97.06 128 ILE A O 1
ATOM 1047 N N . LYS A 1 129 ? 3.665 -6.176 -5.165 1.00 95.56 129 LYS A N 1
ATOM 1048 C CA . LYS A 1 129 ? 4.409 -7.202 -5.906 1.00 95.56 129 LYS A CA 1
ATOM 1049 C C . LYS A 1 129 ? 5.911 -6.896 -5.904 1.00 95.56 129 LYS A C 1
ATOM 1051 O O . LYS A 1 129 ? 6.291 -5.716 -5.926 1.00 95.56 129 LYS A O 1
ATOM 1056 N N . PRO A 1 130 ? 6.771 -7.930 -5.931 1.00 95.94 130 PRO A N 1
ATOM 1057 C CA . PRO A 1 130 ? 8.206 -7.734 -6.080 1.00 95.94 130 PRO A CA 1
ATOM 1058 C C . PRO A 1 130 ? 8.516 -6.969 -7.374 1.00 95.94 130 PRO A C 1
ATOM 1060 O O . PRO A 1 130 ? 7.939 -7.231 -8.426 1.00 95.94 130 PRO A O 1
ATOM 1063 N N . GLN A 1 131 ? 9.427 -6.002 -7.281 1.00 95.44 131 GLN A N 1
ATOM 1064 C CA . GLN A 1 131 ? 9.966 -5.256 -8.417 1.00 95.44 131 GLN A CA 1
ATOM 1065 C C . GLN A 1 131 ? 11.292 -5.873 -8.879 1.00 95.44 131 GLN A C 1
ATOM 1067 O O . GLN A 1 131 ? 11.843 -6.758 -8.226 1.00 95.44 131 GLN A O 1
ATOM 1072 N N . SER A 1 132 ? 11.859 -5.351 -9.972 1.00 95.38 132 SER A N 1
ATOM 1073 C CA . SER A 1 132 ? 13.100 -5.881 -10.559 1.00 95.38 132 SER A CA 1
ATOM 1074 C C . SER A 1 132 ? 14.306 -5.878 -9.605 1.00 95.38 132 SER A C 1
ATOM 1076 O O . SER A 1 132 ? 15.282 -6.574 -9.853 1.00 95.38 132 SER A O 1
ATOM 1078 N N . THR A 1 133 ? 14.282 -5.069 -8.538 1.00 96.38 133 THR A N 1
ATOM 1079 C CA . THR A 1 133 ? 15.310 -5.063 -7.488 1.00 96.38 133 THR A CA 1
ATOM 1080 C C . THR A 1 133 ? 14.684 -4.820 -6.116 1.00 96.38 133 THR A C 1
ATOM 1082 O O . THR A 1 133 ? 13.678 -4.118 -6.005 1.00 96.38 133 THR A O 1
ATOM 1085 N N . LYS A 1 134 ? 15.330 -5.305 -5.043 1.00 96.50 134 LYS A N 1
ATOM 1086 C CA . LYS A 1 134 ? 14.906 -5.041 -3.651 1.00 96.50 134 LYS A CA 1
ATOM 1087 C C . LYS A 1 134 ? 14.774 -3.544 -3.353 1.00 96.50 134 LYS A C 1
ATOM 1089 O O . LYS A 1 134 ? 13.815 -3.137 -2.709 1.00 96.50 134 LYS A O 1
ATOM 1094 N N . LYS A 1 135 ? 15.694 -2.720 -3.874 1.00 97.75 135 LYS A N 1
ATOM 1095 C CA . LYS A 1 135 ? 15.659 -1.254 -3.729 1.00 97.75 135 LYS A CA 1
ATOM 1096 C C . LYS A 1 135 ? 14.407 -0.649 -4.368 1.00 97.75 135 LYS A C 1
ATOM 1098 O O . LYS A 1 135 ? 13.780 0.207 -3.756 1.00 97.75 135 LYS A O 1
ATOM 1103 N N . LYS A 1 136 ? 14.022 -1.098 -5.570 1.00 96.94 136 LYS A N 1
ATOM 1104 C CA . LYS A 1 136 ? 12.785 -0.643 -6.227 1.00 96.94 136 LYS A CA 1
ATOM 1105 C C . LYS A 1 136 ? 11.539 -1.117 -5.480 1.00 96.94 136 LYS A C 1
ATOM 1107 O O . LYS A 1 136 ? 10.609 -0.336 -5.337 1.00 96.94 136 LYS A O 1
ATOM 1112 N N . THR A 1 137 ? 11.539 -2.349 -4.968 1.00 97.62 137 THR A N 1
ATOM 1113 C CA . THR A 1 137 ? 10.445 -2.879 -4.139 1.00 97.62 137 THR A CA 1
ATOM 1114 C C . THR A 1 137 ? 10.269 -2.039 -2.874 1.00 97.62 137 THR A C 1
ATOM 1116 O O . THR A 1 137 ? 9.181 -1.535 -2.626 1.00 97.62 137 THR A O 1
ATOM 1119 N N . LEU A 1 138 ? 11.349 -1.797 -2.125 1.00 98.12 138 LEU A N 1
ATOM 1120 C CA . LEU A 1 138 ? 11.333 -0.946 -0.933 1.00 98.12 138 LEU A CA 1
ATOM 1121 C C . LEU A 1 138 ? 10.861 0.480 -1.251 1.00 98.12 138 LEU A C 1
ATOM 1123 O O . LEU A 1 138 ? 10.004 1.009 -0.553 1.00 98.12 138 LEU A O 1
ATOM 1127 N N . ALA A 1 139 ? 11.383 1.092 -2.318 1.00 98.06 139 ALA A N 1
ATOM 1128 C CA . ALA A 1 139 ? 10.995 2.442 -2.718 1.00 98.06 139 ALA A CA 1
ATOM 1129 C C . ALA A 1 139 ? 9.505 2.535 -3.086 1.00 98.06 139 ALA A C 1
ATOM 1131 O O . ALA A 1 139 ? 8.837 3.487 -2.690 1.00 98.06 139 ALA A O 1
ATOM 1132 N N . LEU A 1 140 ? 8.976 1.541 -3.809 1.00 97.69 140 LEU A N 1
ATOM 1133 C CA . LEU A 1 140 ? 7.556 1.473 -4.146 1.00 97.69 140 LEU A CA 1
ATOM 1134 C C . LEU A 1 140 ? 6.695 1.311 -2.887 1.00 97.69 140 LEU A C 1
ATOM 1136 O O . LEU A 1 140 ? 5.707 2.025 -2.736 1.00 97.69 140 LEU A O 1
ATOM 1140 N N . TYR A 1 141 ? 7.099 0.427 -1.971 1.00 98.12 141 TYR A N 1
ATOM 1141 C CA . TYR A 1 141 ? 6.399 0.208 -0.706 1.00 98.12 141 TYR A CA 1
ATOM 1142 C C . TYR A 1 141 ? 6.332 1.489 0.129 1.00 98.12 141 TYR A C 1
ATOM 1144 O O . TYR A 1 141 ? 5.247 1.906 0.529 1.00 98.12 141 TYR A O 1
ATOM 1152 N N . ASN A 1 142 ? 7.484 2.134 0.331 1.00 98.31 142 ASN A N 1
ATOM 1153 C CA . ASN A 1 142 ? 7.612 3.394 1.057 1.00 98.31 142 ASN A CA 1
ATOM 1154 C C . ASN A 1 142 ? 6.741 4.494 0.437 1.00 98.31 142 ASN A C 1
ATOM 1156 O O . ASN A 1 142 ? 6.032 5.194 1.155 1.00 98.31 142 ASN A O 1
ATOM 1160 N N . LYS A 1 143 ? 6.740 4.605 -0.900 1.00 98.06 143 LYS A N 1
ATOM 1161 C CA . LYS A 1 143 ? 5.927 5.585 -1.632 1.00 98.06 143 LYS A CA 1
ATOM 1162 C C . LYS A 1 143 ? 4.430 5.383 -1.396 1.00 98.06 143 LYS A C 1
ATOM 1164 O O . LYS A 1 143 ? 3.745 6.339 -1.060 1.00 98.06 143 LYS A O 1
ATOM 1169 N N . ILE A 1 144 ? 3.927 4.163 -1.583 1.00 98.25 144 ILE A N 1
ATOM 1170 C CA . ILE A 1 144 ? 2.487 3.874 -1.481 1.00 98.25 144 ILE A CA 1
ATOM 1171 C C . ILE A 1 144 ? 1.997 4.015 -0.043 1.00 98.25 144 ILE A C 1
ATOM 1173 O O . ILE A 1 144 ? 0.942 4.591 0.196 1.00 98.25 144 ILE A O 1
ATOM 1177 N N . ASN A 1 145 ? 2.764 3.490 0.912 1.00 98.19 145 ASN A N 1
ATOM 1178 C CA . ASN A 1 145 ? 2.372 3.467 2.319 1.00 98.19 145 ASN A CA 1
ATOM 1179 C C . ASN A 1 145 ? 2.757 4.741 3.082 1.00 98.19 145 ASN A C 1
ATOM 1181 O O . ASN A 1 145 ? 2.443 4.845 4.265 1.00 98.19 145 ASN A O 1
ATOM 1185 N N . GLN A 1 146 ? 3.415 5.698 2.416 1.00 97.69 146 GLN A N 1
ATOM 1186 C CA . GLN A 1 146 ? 3.900 6.956 2.993 1.00 97.69 146 GLN A CA 1
ATOM 1187 C C . GLN A 1 146 ? 4.781 6.730 4.234 1.00 97.69 146 GLN A C 1
ATOM 1189 O O . GLN A 1 146 ? 4.609 7.362 5.275 1.00 97.69 146 GLN A O 1
ATOM 1194 N N . VAL A 1 147 ? 5.731 5.798 4.119 1.00 97.94 147 VAL A N 1
ATOM 1195 C CA . VAL A 1 147 ? 6.681 5.430 5.182 1.00 97.94 147 VAL A CA 1
ATOM 1196 C C . VAL A 1 147 ? 8.121 5.509 4.692 1.00 97.94 147 VAL A C 1
ATOM 1198 O O . VAL A 1 147 ? 8.384 5.503 3.492 1.00 97.94 147 VAL A O 1
ATOM 1201 N N . THR A 1 148 ? 9.068 5.534 5.629 1.00 97.88 148 THR A N 1
ATOM 1202 C CA . THR A 1 148 ? 10.507 5.592 5.334 1.00 97.88 148 THR A CA 1
ATOM 1203 C C . THR A 1 148 ? 11.218 4.408 5.979 1.00 97.88 148 THR A C 1
ATOM 1205 O O . THR A 1 148 ? 11.911 4.545 6.984 1.00 97.88 148 THR A O 1
ATOM 1208 N N . LEU A 1 149 ? 11.021 3.214 5.416 1.00 97.38 149 LEU A N 1
ATOM 1209 C CA . LEU A 1 149 ? 11.712 2.008 5.869 1.00 97.38 149 LEU A CA 1
ATOM 1210 C C . LEU A 1 149 ? 13.096 1.888 5.220 1.00 97.38 149 LEU A C 1
ATOM 1212 O O . LEU A 1 149 ? 13.286 2.258 4.058 1.00 97.38 149 LEU A O 1
ATOM 1216 N N . VAL A 1 150 ? 14.045 1.314 5.962 1.00 97.69 150 VAL A N 1
ATOM 1217 C CA . VAL A 1 150 ? 15.401 0.996 5.472 1.00 97.69 150 VAL A CA 1
ATOM 1218 C C . VAL A 1 150 ? 15.431 -0.361 4.760 1.00 97.69 150 VAL A C 1
ATOM 1220 O O . VAL A 1 150 ? 16.223 -0.579 3.845 1.00 97.69 150 VAL A O 1
ATOM 1223 N N . SER A 1 151 ? 14.547 -1.277 5.151 1.00 96.69 151 SER A N 1
ATOM 1224 C CA . SER A 1 151 ? 14.408 -2.607 4.567 1.00 96.69 151 SER A CA 1
ATOM 1225 C C . SER A 1 151 ? 12.982 -3.131 4.754 1.00 96.69 151 SER A C 1
ATOM 1227 O O . SER A 1 151 ? 12.234 -2.644 5.600 1.00 96.69 151 SER A O 1
ATOM 1229 N N . LEU A 1 152 ? 12.601 -4.119 3.941 1.00 94.44 152 LEU A N 1
ATOM 1230 C CA . LEU A 1 152 ? 11.359 -4.868 4.119 1.00 94.44 152 LEU A CA 1
ATOM 1231 C C . LEU A 1 152 ? 11.692 -6.203 4.775 1.00 94.44 152 LEU A C 1
ATOM 1233 O O . LEU A 1 152 ? 12.537 -6.943 4.263 1.00 94.44 152 LEU A O 1
ATOM 1237 N N . ASN A 1 153 ? 11.021 -6.511 5.883 1.00 85.06 153 ASN A N 1
ATOM 1238 C CA . ASN A 1 153 ? 11.027 -7.863 6.420 1.00 85.06 153 ASN A CA 1
ATOM 1239 C C . ASN A 1 153 ? 10.136 -8.741 5.527 1.00 85.06 153 ASN A C 1
ATOM 1241 O O . ASN A 1 153 ? 9.128 -8.256 5.029 1.00 85.06 153 ASN A O 1
ATOM 1245 N N . ASN A 1 154 ? 10.509 -9.994 5.278 1.00 73.38 154 ASN A N 1
ATOM 1246 C CA . ASN A 1 154 ? 9.711 -10.898 4.441 1.00 73.38 154 ASN A CA 1
ATOM 1247 C C . ASN A 1 154 ? 9.459 -12.211 5.177 1.00 73.38 154 ASN A C 1
ATOM 1249 O O . ASN A 1 154 ? 9.833 -13.294 4.728 1.00 73.38 154 ASN A O 1
ATOM 1253 N N . THR A 1 155 ? 8.888 -12.090 6.372 1.00 71.06 155 THR A N 1
ATOM 1254 C CA . THR A 1 155 ? 8.482 -13.241 7.169 1.00 71.06 155 THR A CA 1
ATOM 1255 C C . THR A 1 155 ? 7.152 -13.766 6.650 1.00 71.06 155 THR A C 1
ATOM 1257 O O . THR A 1 155 ? 6.103 -13.182 6.914 1.00 71.06 155 THR A O 1
ATOM 1260 N N . PHE A 1 156 ? 7.188 -14.888 5.927 1.00 65.50 156 PHE A N 1
ATOM 1261 C CA . PHE A 1 156 ? 5.981 -15.623 5.554 1.00 65.50 156 PHE A CA 1
ATOM 1262 C C . PHE A 1 156 ? 5.382 -16.267 6.802 1.00 65.50 156 PHE A C 1
ATOM 1264 O O . PHE A 1 156 ? 5.759 -17.370 7.190 1.00 65.50 156 PHE A O 1
ATOM 1271 N N . ASN A 1 157 ? 4.468 -15.561 7.461 1.00 64.19 157 ASN A N 1
ATOM 1272 C CA . ASN A 1 157 ? 3.676 -16.138 8.535 1.00 64.19 157 ASN A CA 1
ATOM 1273 C C . ASN A 1 157 ? 2.307 -16.543 7.983 1.00 64.19 157 ASN A C 1
ATOM 1275 O O . ASN A 1 157 ? 1.401 -15.723 7.865 1.00 64.19 157 ASN A O 1
ATOM 1279 N N . VAL A 1 158 ? 2.184 -17.824 7.634 1.0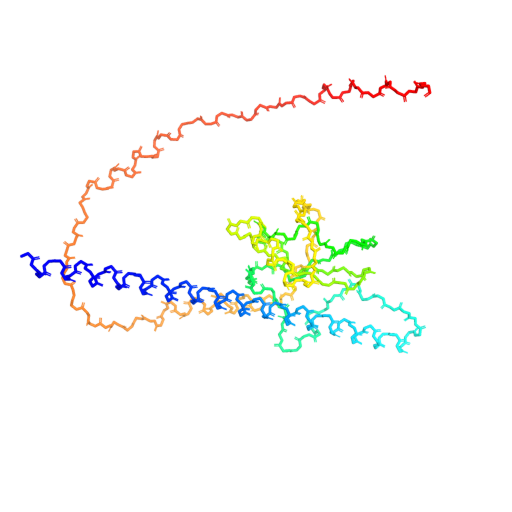0 55.22 158 VAL A N 1
ATOM 1280 C CA . VAL A 1 158 ? 0.983 -18.442 7.044 1.00 55.22 158 VAL A CA 1
ATOM 1281 C C . VAL A 1 158 ? -0.209 -18.520 8.007 1.00 55.22 158 VAL A C 1
ATOM 1283 O O . VAL A 1 158 ? -1.304 -18.874 7.587 1.00 55.22 158 VAL A O 1
ATOM 1286 N N . SER A 1 159 ? -0.034 -18.171 9.285 1.00 58.22 159 SER A N 1
ATOM 1287 C CA . SER A 1 159 ? -1.080 -18.304 10.308 1.00 58.22 159 SER A CA 1
ATOM 1288 C C . SER A 1 159 ? -2.097 -17.155 10.338 1.00 58.22 159 SER A C 1
ATOM 1290 O O . 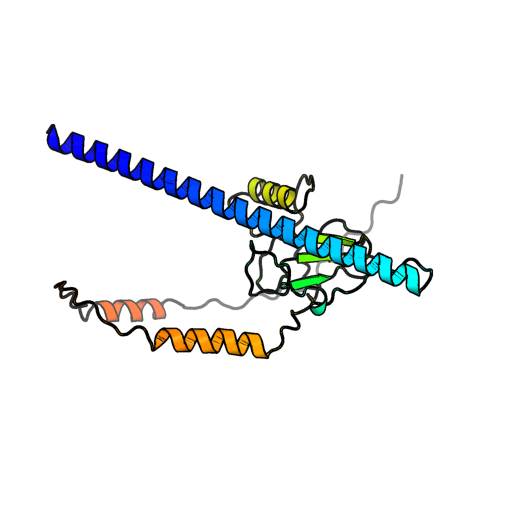SER A 1 159 ? -2.923 -17.108 11.249 1.00 58.22 159 SER A O 1
ATOM 1292 N N . ARG A 1 160 ? -2.056 -16.207 9.391 1.00 64.69 160 ARG A N 1
ATOM 1293 C CA . ARG A 1 160 ? -3.060 -15.136 9.283 1.00 64.69 160 ARG A CA 1
ATOM 1294 C C . ARG A 1 160 ? -4.112 -15.529 8.251 1.00 64.69 160 ARG A C 1
ATOM 1296 O O . ARG A 1 160 ? -3.797 -15.694 7.076 1.00 64.69 160 ARG A O 1
ATOM 1303 N N . MET A 1 161 ? -5.352 -15.712 8.705 1.00 59.50 161 MET A N 1
ATOM 1304 C CA . MET A 1 161 ? -6.499 -15.921 7.823 1.00 59.50 161 MET A CA 1
ATOM 1305 C C . MET A 1 161 ? -7.019 -14.551 7.380 1.00 59.50 161 MET A C 1
ATOM 1307 O O . MET A 1 161 ? -7.574 -13.827 8.210 1.00 59.50 161 MET A O 1
ATOM 1311 N N . PRO A 1 162 ? -6.842 -14.168 6.107 1.00 68.56 162 PRO A N 1
ATOM 1312 C CA . PRO A 1 162 ? -7.396 -12.921 5.613 1.00 68.56 162 PRO A CA 1
ATOM 1313 C C . PRO A 1 162 ? -8.923 -12.979 5.671 1.00 68.56 162 PRO A C 1
ATOM 1315 O O . PRO A 1 162 ? -9.518 -14.051 5.517 1.00 68.56 162 PRO A O 1
ATOM 1318 N N . ILE A 1 163 ? -9.573 -11.825 5.839 1.00 62.78 163 ILE A N 1
ATOM 1319 C CA . ILE A 1 163 ? -11.022 -11.762 5.666 1.00 62.78 163 ILE A CA 1
ATOM 1320 C C . ILE A 1 163 ? -11.285 -12.005 4.185 1.00 62.78 163 ILE A C 1
ATOM 1322 O O . ILE A 1 163 ? -10.986 -11.164 3.327 1.00 62.78 163 ILE A O 1
ATOM 1326 N N . ALA A 1 164 ? -11.812 -13.193 3.884 1.00 60.06 164 ALA A N 1
ATOM 1327 C CA . ALA A 1 164 ? -12.340 -13.483 2.568 1.00 60.06 164 ALA A CA 1
ATOM 1328 C C . ALA A 1 164 ? -13.347 -12.384 2.236 1.00 60.06 164 ALA A C 1
ATOM 1330 O O . ALA A 1 164 ? -14.173 -12.007 3.069 1.00 60.06 164 ALA A O 1
ATOM 1331 N N . MET A 1 165 ? -13.243 -11.839 1.026 1.00 54.91 165 MET A N 1
ATOM 1332 C CA . MET A 1 165 ? -14.272 -10.963 0.497 1.00 54.91 165 MET A CA 1
ATOM 1333 C C . MET A 1 165 ? -15.568 -11.762 0.642 1.00 54.91 165 MET A C 1
ATOM 1335 O O . MET A 1 165 ? -15.718 -12.780 -0.030 1.00 54.91 165 MET A O 1
ATOM 1339 N N . ASN A 1 166 ? -16.481 -11.355 1.526 1.00 49.44 166 ASN A N 1
ATOM 1340 C CA . ASN A 1 166 ? -17.857 -11.830 1.457 1.00 49.44 166 ASN A CA 1
ATOM 1341 C C . ASN A 1 166 ? -18.450 -11.129 0.228 1.00 49.44 166 ASN A C 1
ATOM 1343 O O . ASN A 1 166 ? -19.266 -10.219 0.326 1.00 49.44 166 ASN A O 1
ATOM 1347 N N . ARG A 1 167 ? -17.890 -11.447 -0.946 1.00 48.16 167 ARG A N 1
ATOM 1348 C CA . ARG A 1 167 ? -18.476 -11.120 -2.227 1.00 48.16 167 ARG A CA 1
ATOM 1349 C C . ARG A 1 167 ? -19.804 -11.862 -2.193 1.00 48.16 167 ARG A C 1
ATOM 1351 O O . ARG A 1 167 ? -19.778 -13.068 -1.927 1.00 48.16 167 ARG A O 1
ATOM 1358 N N . PRO A 1 168 ? -20.937 -11.179 -2.409 1.00 47.12 168 PRO A N 1
ATOM 1359 C CA . PRO A 1 168 ? -22.153 -11.881 -2.774 1.00 47.12 168 PRO A CA 1
ATOM 1360 C C . PRO A 1 168 ? -21.755 -12.888 -3.855 1.00 47.12 168 PRO A C 1
ATOM 1362 O O . PRO A 1 168 ? -21.124 -12.512 -4.846 1.00 47.12 168 PRO A O 1
ATOM 1365 N N . VAL A 1 169 ? -21.996 -14.176 -3.609 1.00 49.53 169 VAL A N 1
ATOM 1366 C CA . VAL A 1 169 ? -21.584 -15.271 -4.509 1.00 49.53 169 VAL A CA 1
ATOM 1367 C C . VAL A 1 169 ? -22.097 -15.020 -5.938 1.00 49.53 169 VAL A C 1
ATOM 1369 O O . VAL A 1 169 ? -21.466 -15.422 -6.915 1.00 49.53 169 VAL A O 1
ATOM 1372 N N . ASP A 1 170 ? -23.170 -14.242 -6.047 1.00 49.69 170 ASP A N 1
ATOM 1373 C CA . ASP A 1 170 ? -23.852 -13.839 -7.269 1.00 49.69 170 ASP A CA 1
ATOM 1374 C C . ASP A 1 170 ? -22.960 -13.052 -8.258 1.00 49.69 170 ASP A C 1
ATOM 1376 O O . ASP A 1 170 ? -23.065 -13.256 -9.469 1.00 49.69 170 ASP A O 1
ATOM 1380 N N . ASP A 1 171 ? -21.997 -12.243 -7.792 1.00 49.00 171 ASP A N 1
ATOM 1381 C CA . ASP A 1 171 ? -21.143 -11.430 -8.685 1.00 49.00 171 ASP A CA 1
ATOM 1382 C C . ASP A 1 171 ? -20.059 -12.254 -9.405 1.00 49.00 171 ASP A C 1
ATOM 1384 O O . ASP A 1 171 ? -19.631 -11.923 -10.515 1.00 49.00 171 ASP A O 1
ATOM 1388 N N . VAL A 1 172 ? -19.600 -13.354 -8.797 1.00 51.78 172 VAL A N 1
ATOM 1389 C CA . VAL A 1 172 ? -18.580 -14.237 -9.399 1.00 51.78 172 VAL A CA 1
ATOM 1390 C C . VAL A 1 172 ? -19.202 -15.118 -10.490 1.00 51.78 172 VAL A C 1
ATOM 1392 O O . VAL A 1 172 ? -18.554 -15.430 -11.495 1.00 51.78 172 VAL A O 1
ATOM 1395 N N . ILE A 1 173 ? -20.487 -15.454 -10.348 1.00 51.91 173 ILE A N 1
ATOM 1396 C CA . ILE A 1 173 ? -21.249 -16.165 -11.378 1.00 51.91 173 ILE A CA 1
ATOM 1397 C C . ILE A 1 173 ? -21.548 -15.221 -12.553 1.00 51.91 173 ILE A C 1
ATOM 1399 O O . ILE A 1 173 ? -21.382 -15.618 -13.702 1.00 51.91 173 ILE A O 1
ATOM 1403 N N . ALA A 1 174 ? -21.864 -13.946 -12.303 1.00 52.12 174 ALA A N 1
ATOM 1404 C CA . ALA A 1 174 ? -22.088 -12.966 -13.371 1.00 52.12 174 ALA A CA 1
ATOM 1405 C C . ALA A 1 174 ? -20.815 -12.646 -14.184 1.00 52.12 174 ALA A C 1
ATOM 1407 O O . ALA A 1 174 ? -20.869 -12.516 -15.409 1.00 52.12 174 ALA A O 1
ATOM 1408 N N . ALA A 1 175 ? -19.648 -12.565 -13.534 1.00 51.62 175 ALA A N 1
ATOM 1409 C CA . ALA A 1 175 ? -18.377 -12.340 -14.228 1.00 51.62 175 ALA A CA 1
ATOM 1410 C C . ALA A 1 175 ? -17.907 -13.563 -15.039 1.00 51.62 175 ALA A C 1
ATOM 1412 O O . ALA A 1 175 ? -17.315 -13.395 -16.104 1.00 51.62 175 ALA A O 1
ATOM 1413 N N . SER A 1 176 ? -18.192 -14.785 -14.573 1.00 49.56 176 SER A N 1
ATOM 1414 C CA . SER A 1 176 ? -17.880 -16.008 -15.327 1.00 49.56 176 SER A CA 1
ATOM 1415 C C . SER A 1 176 ? -18.884 -16.274 -16.456 1.00 49.56 176 SER A C 1
ATOM 1417 O O . SER A 1 176 ? -18.465 -16.666 -17.541 1.00 49.56 176 SER A O 1
ATOM 1419 N N . ALA A 1 177 ? -20.169 -15.950 -16.278 1.00 53.53 177 ALA A N 1
ATOM 1420 C CA . ALA A 1 177 ? -21.183 -16.050 -17.332 1.00 53.53 177 ALA A CA 1
ATOM 1421 C C . ALA A 1 177 ? -20.928 -15.083 -18.505 1.00 53.53 177 ALA A C 1
ATOM 1423 O O . ALA A 1 177 ? -21.080 -15.462 -19.666 1.00 53.53 177 ALA A O 1
ATOM 1424 N N . ASN A 1 178 ? -20.459 -13.862 -18.229 1.00 47.78 178 ASN A N 1
ATOM 1425 C CA . ASN A 1 178 ? -20.126 -12.893 -19.279 1.00 47.78 178 ASN A CA 1
ATOM 1426 C C . ASN A 1 178 ? -18.806 -13.202 -20.004 1.00 47.78 178 ASN A C 1
ATOM 1428 O O . ASN A 1 178 ? -18.594 -12.716 -21.112 1.00 47.78 178 ASN A O 1
ATOM 1432 N N . MET A 1 179 ? -17.929 -14.028 -19.425 1.00 41.03 179 MET A N 1
ATOM 1433 C CA . MET A 1 179 ? -16.711 -14.471 -20.108 1.00 41.03 179 MET A CA 1
ATOM 1434 C C . MET A 1 179 ? -16.988 -15.615 -21.094 1.00 41.03 179 MET A C 1
ATOM 1436 O O . MET A 1 179 ? -16.310 -15.708 -22.114 1.00 41.03 179 MET A O 1
ATOM 1440 N N . THR A 1 180 ? -18.036 -16.411 -20.860 1.00 47.25 180 THR A N 1
ATOM 1441 C CA . THR A 1 180 ? -18.512 -17.425 -21.815 1.00 47.25 180 THR A CA 1
ATOM 1442 C C . THR A 1 180 ? -19.317 -16.803 -22.964 1.00 47.25 180 THR A C 1
ATOM 1444 O O . THR A 1 180 ? -19.215 -17.257 -24.099 1.00 47.25 180 THR A O 1
ATOM 1447 N N . LEU A 1 181 ? -20.057 -15.712 -22.719 1.00 46.69 181 LEU A N 1
ATOM 1448 C CA . LEU A 1 181 ? -20.916 -15.089 -23.741 1.00 46.69 181 LEU A CA 1
ATOM 1449 C C . LEU A 1 181 ? -20.165 -14.210 -24.761 1.00 46.69 181 LEU A C 1
ATOM 1451 O O . LEU A 1 181 ? -20.638 -14.018 -25.879 1.00 46.69 181 LEU A O 1
ATOM 1455 N N . ILE A 1 182 ? -18.969 -13.715 -24.424 1.00 48.72 182 ILE A N 1
ATOM 1456 C CA . ILE A 1 182 ? -18.124 -12.959 -25.370 1.00 48.72 182 ILE A CA 1
ATOM 1457 C C . ILE A 1 182 ? -17.372 -13.902 -26.331 1.00 48.72 182 ILE A C 1
ATOM 1459 O O . ILE A 1 182 ? -16.911 -13.468 -27.387 1.00 48.72 182 ILE A O 1
ATOM 1463 N N . GLN A 1 183 ? -17.298 -15.203 -26.028 1.00 45.22 183 GLN A N 1
ATOM 1464 C CA . GLN A 1 183 ? -16.648 -16.182 -26.903 1.00 45.22 183 GLN A CA 1
ATOM 1465 C C . GLN A 1 183 ? -17.574 -16.724 -28.012 1.00 45.22 183 GLN A C 1
ATOM 1467 O O . GLN A 1 183 ? -17.071 -17.252 -29.000 1.00 45.22 183 GLN A O 1
ATOM 1472 N N . GLU A 1 184 ? -18.896 -16.523 -27.918 1.00 46.84 184 GLU A N 1
ATOM 1473 C CA . GLU A 1 184 ? -19.856 -16.938 -28.960 1.00 46.84 184 GLU A CA 1
ATOM 1474 C C . GLU A 1 184 ? -20.307 -15.812 -29.911 1.00 46.84 184 GLU A C 1
ATOM 1476 O O . GLU A 1 184 ? -20.803 -16.105 -30.996 1.00 46.84 184 GLU A O 1
ATOM 1481 N N . GLN A 1 185 ? -20.111 -14.529 -29.580 1.00 46.22 185 GLN A N 1
ATOM 1482 C CA . GLN A 1 185 ? -20.636 -13.413 -30.395 1.00 46.22 185 GLN A CA 1
ATOM 1483 C C . GLN A 1 185 ? -19.626 -12.702 -31.308 1.00 46.22 185 GLN A C 1
ATOM 1485 O O . GLN A 1 185 ? -19.985 -11.712 -31.940 1.00 46.22 185 GLN A O 1
ATOM 1490 N N . ASN A 1 186 ? -18.395 -13.205 -31.452 1.00 43.94 186 ASN A N 1
ATOM 1491 C CA . ASN A 1 186 ? -17.395 -12.588 -32.338 1.00 43.94 186 ASN A CA 1
ATOM 1492 C C . ASN A 1 186 ? -16.925 -13.498 -33.486 1.00 43.94 186 ASN A C 1
ATOM 1494 O O . ASN A 1 186 ? -15.753 -13.498 -33.856 1.00 43.94 186 ASN A O 1
ATOM 1498 N N . VAL A 1 187 ? -17.861 -14.243 -34.086 1.00 48.12 187 VAL A N 1
ATOM 1499 C CA . VAL A 1 187 ? -17.701 -14.807 -35.437 1.00 48.12 187 VAL A CA 1
ATOM 1500 C C . VAL A 1 187 ? -18.341 -13.845 -36.442 1.00 48.12 187 VAL A C 1
ATOM 1502 O O . VAL A 1 187 ? -19.399 -14.104 -37.005 1.00 48.12 187 VAL A O 1
ATOM 1505 N N . ILE A 1 188 ? -17.700 -12.698 -36.662 1.00 46.22 188 ILE A N 1
ATOM 1506 C CA . ILE A 1 188 ? -17.833 -11.957 -37.920 1.00 46.22 188 ILE A CA 1
ATOM 1507 C C . ILE A 1 188 ? -16.436 -11.933 -38.523 1.00 46.22 188 ILE A C 1
ATOM 1509 O O . ILE A 1 188 ? -15.545 -11.233 -38.047 1.00 46.22 188 ILE A O 1
ATOM 1513 N N . MET A 1 189 ? -16.244 -12.782 -39.531 1.00 41.66 189 MET A N 1
ATOM 1514 C CA . MET A 1 189 ? -15.013 -12.857 -40.305 1.00 41.66 189 MET A CA 1
ATOM 1515 C C . MET A 1 189 ? -14.811 -11.563 -41.101 1.00 41.66 189 MET A C 1
ATOM 1517 O O . MET A 1 189 ? -15.703 -11.180 -41.859 1.00 41.66 189 MET A O 1
ATOM 1521 N N . PRO A 1 190 ? -13.641 -10.914 -41.023 1.00 45.59 190 PRO A N 1
ATOM 1522 C CA . PRO A 1 190 ? -13.128 -10.165 -42.152 1.00 45.59 190 PRO A CA 1
ATOM 1523 C C . PRO A 1 190 ? -12.454 -11.144 -43.122 1.00 45.59 190 PRO A C 1
ATOM 1525 O O . PRO A 1 190 ? -11.561 -11.897 -42.731 1.00 45.59 190 PRO A O 1
ATOM 1528 N N . ASP A 1 191 ? -12.874 -11.111 -44.388 1.00 48.72 191 ASP A N 1
ATOM 1529 C CA . ASP A 1 191 ? -12.130 -11.688 -45.509 1.00 48.72 191 ASP A CA 1
ATOM 1530 C C . ASP A 1 191 ? -10.700 -11.132 -45.493 1.00 48.72 191 ASP A C 1
ATOM 1532 O O . ASP A 1 191 ? -10.441 -9.989 -45.877 1.00 48.72 191 ASP A O 1
ATOM 1536 N N . VAL A 1 192 ? -9.755 -11.946 -45.029 1.00 46.53 192 VAL A N 1
ATOM 1537 C CA . VAL A 1 192 ? -8.326 -11.694 -45.180 1.00 46.53 192 VAL A CA 1
ATOM 1538 C C . VAL A 1 192 ? -7.752 -12.846 -45.984 1.00 46.53 192 VAL A C 1
ATOM 1540 O O . VAL A 1 192 ? -7.499 -13.939 -45.483 1.00 46.53 192 VAL A O 1
ATOM 1543 N N . ILE A 1 193 ? -7.537 -12.563 -47.265 1.00 48.03 193 ILE A N 1
ATOM 1544 C CA . ILE A 1 193 ? -6.705 -13.357 -48.158 1.00 48.03 193 ILE A CA 1
ATOM 1545 C C . ILE A 1 193 ? -5.276 -13.320 -47.604 1.00 48.03 193 ILE A C 1
ATOM 1547 O O . ILE A 1 193 ? -4.566 -12.332 -47.771 1.00 48.03 193 ILE A O 1
ATOM 1551 N N . TYR A 1 194 ? -4.849 -14.407 -46.966 1.00 40.44 194 TYR A N 1
ATOM 1552 C CA . TYR A 1 194 ? -3.437 -14.753 -46.823 1.00 40.44 194 TYR A CA 1
ATOM 1553 C C . TYR A 1 194 ? -3.266 -16.244 -47.093 1.00 40.44 194 TYR A C 1
ATOM 1555 O O . TYR A 1 194 ? -3.592 -17.103 -46.278 1.00 40.44 194 TYR A O 1
ATOM 1563 N N . GLY A 1 195 ? -2.754 -16.539 -48.286 1.00 47.47 195 GLY A N 1
ATOM 1564 C CA . GLY A 1 195 ? -2.206 -17.843 -48.600 1.00 47.47 195 GLY A CA 1
ATOM 1565 C C . GLY A 1 195 ? -0.878 -18.040 -47.875 1.00 47.47 195 GLY A C 1
ATOM 1566 O O . GLY A 1 195 ? 0.066 -17.285 -48.083 1.00 47.47 195 GLY A O 1
ATOM 1567 N N . SER A 1 196 ? -0.803 -19.093 -47.072 1.00 44.78 196 SER A N 1
ATOM 1568 C CA . SER A 1 196 ? 0.427 -19.844 -46.819 1.00 44.78 196 SER A CA 1
ATOM 1569 C C . SER A 1 196 ? 0.046 -21.179 -46.191 1.00 44.78 196 SER A C 1
ATOM 1571 O O . SER A 1 196 ? -0.277 -21.253 -45.007 1.00 44.78 196 SER A O 1
ATOM 1573 N N . ASN A 1 197 ? 0.067 -22.233 -47.004 1.00 43.91 197 ASN A N 1
ATOM 1574 C CA . ASN A 1 197 ? -0.021 -23.608 -46.536 1.00 43.91 197 ASN A CA 1
ATOM 1575 C C . ASN A 1 197 ? 1.274 -23.945 -45.791 1.00 43.91 197 ASN A C 1
ATOM 1577 O O . ASN A 1 197 ? 2.302 -24.178 -46.423 1.00 43.91 197 ASN A O 1
ATOM 1581 N N . VAL A 1 198 ? 1.226 -23.992 -44.462 1.00 49.75 198 VAL A N 1
ATOM 1582 C CA . VAL A 1 198 ? 2.220 -24.726 -43.675 1.00 49.75 198 VAL A CA 1
ATOM 1583 C C . VAL A 1 198 ? 1.594 -26.076 -43.354 1.00 49.75 198 VAL A C 1
ATOM 1585 O O . VAL A 1 198 ? 0.832 -26.220 -42.401 1.00 49.75 198 VAL A O 1
ATOM 1588 N N . GLN A 1 199 ? 1.866 -27.064 -44.207 1.00 47.62 199 GLN A N 1
ATOM 1589 C CA . GLN A 1 199 ? 1.647 -28.464 -43.860 1.00 47.62 199 GLN A CA 1
ATOM 1590 C C . GLN A 1 199 ? 2.633 -28.818 -42.744 1.00 47.62 199 GLN A C 1
ATOM 1592 O O . GLN A 1 199 ? 3.832 -28.938 -42.987 1.00 47.62 199 GLN A O 1
ATOM 1597 N N . MET A 1 200 ? 2.127 -28.959 -41.520 1.00 43.75 200 MET A N 1
ATOM 1598 C CA . MET A 1 200 ? 2.868 -29.580 -40.424 1.00 43.75 200 MET A CA 1
ATOM 1599 C C . MET A 1 200 ? 3.131 -31.038 -40.812 1.00 43.75 200 MET A C 1
ATOM 1601 O O . MET A 1 200 ? 2.195 -31.787 -41.109 1.00 43.75 200 MET A O 1
ATOM 1605 N N . SER A 1 201 ? 4.404 -31.417 -40.901 1.00 64.69 201 SER A N 1
ATOM 1606 C CA . SER A 1 201 ? 4.788 -32.754 -41.343 1.00 64.69 201 SER A CA 1
ATOM 1607 C C . SER A 1 201 ? 4.525 -33.773 -40.231 1.00 64.69 201 SER A C 1
ATOM 1609 O O . SER A 1 201 ? 4.650 -33.471 -39.045 1.00 64.69 201 SER A O 1
ATOM 1611 N N . HIS A 1 202 ? 4.197 -35.009 -40.608 1.00 51.62 202 HIS A N 1
ATOM 1612 C CA . HIS A 1 202 ? 3.966 -36.126 -39.682 1.00 51.62 202 HIS A CA 1
ATOM 1613 C C . HIS A 1 202 ? 5.180 -36.471 -38.782 1.00 51.62 202 HIS A C 1
ATOM 1615 O O . HIS A 1 202 ? 5.047 -37.300 -37.887 1.00 51.62 202 HIS A O 1
ATOM 1621 N N . GLN A 1 203 ? 6.346 -35.843 -38.984 1.00 53.94 203 GLN A N 1
ATOM 1622 C CA . GLN A 1 203 ? 7.538 -36.021 -38.148 1.00 53.94 203 GLN A CA 1
ATOM 1623 C C . GLN A 1 203 ? 7.512 -35.209 -36.844 1.00 53.94 203 GLN A C 1
ATOM 1625 O O . GLN A 1 203 ? 8.133 -35.629 -35.870 1.00 53.94 203 GLN A O 1
ATOM 1630 N N . ASP A 1 204 ? 6.736 -34.123 -36.765 1.00 51.41 204 ASP A N 1
ATOM 1631 C CA . ASP A 1 204 ? 6.697 -33.277 -35.560 1.00 51.41 204 ASP A CA 1
ATOM 1632 C C . ASP A 1 204 ? 5.911 -33.922 -34.399 1.00 51.41 204 ASP A C 1
ATOM 1634 O O . ASP A 1 204 ? 6.089 -33.552 -33.240 1.00 51.41 204 ASP A O 1
ATOM 1638 N N . TRP A 1 205 ? 5.088 -34.943 -34.680 1.00 53.94 205 TRP A N 1
ATOM 1639 C CA . TRP A 1 205 ? 4.369 -35.708 -33.651 1.00 53.94 205 TRP A CA 1
ATOM 1640 C C . TRP A 1 205 ? 5.250 -36.731 -32.913 1.00 53.94 205 TRP A C 1
ATOM 1642 O O . TRP A 1 205 ? 4.950 -37.069 -31.770 1.00 53.94 205 TRP A O 1
ATOM 1652 N N . GLN A 1 206 ? 6.345 -37.212 -33.517 1.00 52.31 206 GLN A N 1
ATOM 1653 C CA . GLN A 1 206 ? 7.200 -38.230 -32.883 1.00 52.31 206 GLN A CA 1
ATOM 1654 C C . GLN A 1 206 ? 8.159 -37.640 -31.839 1.00 52.31 206 GLN A C 1
ATOM 1656 O O . GLN A 1 206 ? 8.444 -38.292 -30.839 1.00 52.31 206 GLN A O 1
ATOM 1661 N N . VAL A 1 207 ? 8.567 -36.375 -31.990 1.00 56.81 207 VAL A N 1
ATOM 1662 C CA . VAL A 1 207 ? 9.445 -35.697 -31.016 1.00 56.81 207 VAL A CA 1
ATOM 1663 C C . VAL A 1 207 ? 8.713 -35.405 -29.696 1.00 56.81 207 VAL A C 1
ATOM 1665 O O . VAL A 1 207 ? 9.334 -35.382 -28.637 1.00 56.81 207 VAL A O 1
ATOM 1668 N N . ALA A 1 208 ? 7.384 -35.250 -29.720 1.00 51.28 208 ALA A N 1
ATOM 1669 C CA . ALA A 1 208 ? 6.597 -35.016 -28.508 1.00 51.28 208 ALA A CA 1
ATOM 1670 C C . ALA A 1 208 ? 6.463 -36.265 -27.612 1.00 51.28 208 ALA A C 1
ATOM 1672 O O . ALA A 1 208 ? 6.356 -36.117 -26.398 1.00 51.28 208 ALA A O 1
ATOM 1673 N N . GLN A 1 209 ? 6.518 -37.481 -28.171 1.00 52.66 209 GLN A N 1
ATOM 1674 C CA . GLN A 1 209 ? 6.419 -38.723 -27.386 1.00 52.66 209 GLN A CA 1
ATOM 1675 C C . GLN A 1 209 ? 7.762 -39.202 -26.810 1.00 52.66 209 GLN A C 1
ATOM 1677 O O . GLN A 1 209 ? 7.774 -39.958 -25.843 1.00 52.66 209 GLN A O 1
ATOM 1682 N N . GLU A 1 210 ? 8.897 -38.737 -27.338 1.00 46.91 210 GLU A N 1
ATOM 1683 C CA . GLU A 1 210 ? 10.224 -39.140 -26.847 1.00 46.91 210 GLU A CA 1
ATOM 1684 C C . GLU A 1 210 ? 10.686 -38.324 -25.620 1.00 46.91 210 GLU A C 1
ATOM 1686 O O . GLU A 1 210 ? 11.502 -38.790 -24.825 1.00 46.91 210 GLU A O 1
ATOM 1691 N N . VAL A 1 211 ? 10.108 -37.138 -25.387 1.00 52.91 211 VAL A N 1
ATOM 1692 C CA . VAL A 1 211 ? 10.427 -36.298 -24.213 1.00 52.91 211 VAL A CA 1
ATOM 1693 C C . VAL A 1 211 ? 9.734 -36.794 -22.930 1.00 52.91 211 VAL A C 1
ATOM 1695 O O . VAL A 1 211 ? 10.220 -36.533 -21.830 1.00 52.91 211 VAL A O 1
ATOM 1698 N N . GLU A 1 212 ? 8.659 -37.580 -23.038 1.00 50.47 212 GLU A N 1
ATOM 1699 C CA . GLU A 1 212 ? 7.922 -38.122 -21.881 1.00 50.47 212 GLU A CA 1
ATOM 1700 C C . GLU A 1 212 ? 8.547 -39.421 -21.320 1.00 50.47 212 GLU A C 1
ATOM 1702 O O . GLU A 1 212 ? 8.286 -39.803 -20.182 1.00 50.47 212 GLU A O 1
ATOM 1707 N N . ALA A 1 213 ? 9.460 -40.059 -22.063 1.00 50.84 213 ALA A N 1
ATOM 1708 C CA . ALA A 1 213 ? 10.159 -41.280 -21.643 1.00 50.84 213 ALA A CA 1
ATOM 1709 C C . ALA A 1 213 ? 11.449 -41.033 -20.825 1.00 50.84 213 ALA A C 1
ATOM 1711 O O . ALA A 1 213 ? 12.073 -41.986 -20.359 1.00 50.84 213 ALA A O 1
ATOM 1712 N N . LEU A 1 214 ? 11.852 -39.770 -20.620 1.00 49.41 214 LEU A N 1
ATOM 1713 C CA . LEU A 1 214 ? 13.075 -39.396 -19.886 1.00 49.41 214 LEU A CA 1
ATOM 1714 C C . LEU A 1 214 ? 12.826 -38.803 -18.486 1.00 49.41 214 LEU A C 1
ATOM 1716 O O . LEU A 1 214 ? 13.779 -38.423 -17.806 1.00 49.41 214 LEU A O 1
ATOM 1720 N N . GLN A 1 215 ? 11.582 -38.781 -17.997 1.00 50.00 215 GLN A N 1
ATOM 1721 C CA . GLN A 1 215 ? 11.274 -38.480 -16.590 1.00 50.00 215 GLN A CA 1
ATOM 1722 C C . GLN A 1 215 ? 11.281 -39.756 -15.739 1.00 50.00 215 GLN A C 1
ATOM 1724 O O . GLN A 1 215 ? 10.282 -40.173 -15.158 1.00 50.00 215 GLN A O 1
ATOM 1729 N N . GLY A 1 216 ? 12.456 -40.382 -15.684 1.00 43.62 216 GLY A N 1
ATOM 1730 C CA . GLY A 1 216 ? 12.772 -41.442 -14.737 1.00 43.62 216 GLY A CA 1
ATOM 1731 C C . GLY A 1 216 ? 13.235 -40.879 -13.390 1.00 43.62 216 GLY A C 1
ATOM 1732 O O . GLY A 1 216 ? 14.137 -40.050 -13.335 1.00 43.62 216 GLY A O 1
ATOM 1733 N N . ASP A 1 217 ? 12.619 -41.393 -12.326 1.00 49.75 217 ASP A N 1
ATOM 1734 C CA . ASP A 1 217 ? 13.197 -41.606 -10.992 1.00 49.75 217 ASP A CA 1
ATOM 1735 C C . ASP A 1 217 ? 13.735 -40.375 -10.228 1.00 49.75 217 ASP A C 1
ATOM 1737 O O . ASP A 1 217 ? 14.936 -40.118 -10.144 1.00 49.75 217 ASP A O 1
ATOM 1741 N N . VAL A 1 218 ? 12.826 -39.650 -9.561 1.00 52.69 218 VAL A N 1
ATOM 1742 C CA . VAL A 1 218 ? 13.182 -38.822 -8.396 1.00 52.69 218 VAL A CA 1
ATOM 1743 C C . VAL A 1 218 ? 12.725 -39.553 -7.139 1.00 52.69 218 VAL A C 1
ATOM 1745 O O . VAL A 1 218 ? 11.605 -39.399 -6.650 1.00 52.69 218 VAL A O 1
ATOM 1748 N N . SER A 1 219 ? 13.628 -40.397 -6.657 1.00 46.75 219 SER A N 1
ATOM 1749 C CA . SER A 1 219 ? 13.554 -41.120 -5.397 1.00 46.75 219 SER A CA 1
ATOM 1750 C C . SER A 1 219 ? 13.261 -40.220 -4.180 1.00 46.75 219 SER A C 1
ATOM 1752 O O . SER A 1 219 ? 13.629 -39.048 -4.107 1.00 46.75 219 SER A O 1
ATOM 1754 N N . ALA A 1 220 ? 12.574 -40.833 -3.217 1.00 50.38 220 ALA A N 1
ATOM 1755 C CA . ALA A 1 220 ? 11.935 -40.287 -2.022 1.00 50.38 220 ALA A CA 1
ATOM 1756 C C . ALA A 1 220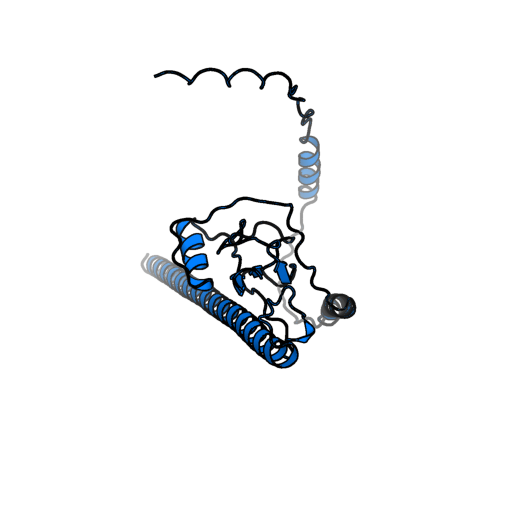 ? 12.772 -39.343 -1.118 1.00 50.38 220 ALA A C 1
ATOM 1758 O O . ALA A 1 220 ? 13.991 -39.486 -1.006 1.00 50.38 220 ALA A O 1
ATOM 1759 N N . PRO A 1 221 ? 12.115 -38.441 -0.355 1.00 48.97 221 PRO A N 1
ATOM 1760 C CA . PRO A 1 221 ? 12.784 -37.592 0.627 1.00 48.97 221 PRO A CA 1
ATOM 1761 C C . PRO A 1 221 ? 13.307 -38.405 1.821 1.00 48.97 221 PRO A C 1
ATOM 1763 O O . PRO A 1 221 ? 12.555 -39.086 2.525 1.00 48.97 221 PRO A O 1
ATOM 1766 N N . GLN A 1 222 ? 14.609 -38.285 2.088 1.00 47.66 222 GLN A N 1
ATOM 1767 C CA . GLN A 1 222 ? 15.232 -38.803 3.301 1.00 47.66 222 GLN A CA 1
ATOM 1768 C C . GLN A 1 222 ? 14.624 -38.134 4.545 1.00 47.66 222 GLN A C 1
ATOM 1770 O O . GLN A 1 222 ? 14.695 -36.919 4.729 1.00 47.66 222 GLN A O 1
ATOM 1775 N N . ARG A 1 223 ? 14.039 -38.951 5.427 1.00 43.47 223 ARG A N 1
ATOM 1776 C CA . ARG A 1 223 ? 13.648 -38.561 6.786 1.00 43.47 223 ARG A CA 1
ATOM 1777 C C . ARG A 1 223 ? 14.902 -38.248 7.605 1.00 43.47 223 ARG A C 1
ATOM 1779 O O . ARG A 1 223 ? 15.625 -39.161 7.997 1.00 43.47 223 ARG A O 1
ATOM 1786 N N . ILE A 1 224 ? 15.121 -36.975 7.916 1.00 47.56 224 ILE A N 1
ATOM 1787 C CA . ILE A 1 224 ? 16.076 -36.556 8.946 1.00 47.56 224 ILE A CA 1
ATOM 1788 C C . ILE A 1 224 ? 15.458 -36.897 10.311 1.00 47.56 224 ILE A C 1
ATOM 1790 O O . ILE A 1 224 ? 14.375 -36.415 10.647 1.00 47.56 224 ILE A O 1
ATOM 1794 N N . LYS A 1 225 ? 16.119 -37.776 11.075 1.00 48.28 225 LYS A N 1
ATOM 1795 C CA . LYS A 1 225 ? 15.757 -38.092 12.466 1.00 48.28 225 LYS A CA 1
ATOM 1796 C C . LYS A 1 225 ? 15.993 -36.864 13.348 1.00 48.28 225 LYS A C 1
ATOM 1798 O O . LYS A 1 225 ? 17.045 -36.239 13.285 1.00 48.28 225 LYS A O 1
ATOM 1803 N N . LEU A 1 226 ? 15.000 -36.534 14.166 1.00 48.50 226 LEU A N 1
ATOM 1804 C CA . LEU A 1 226 ? 14.928 -35.321 14.980 1.00 48.50 226 LEU A CA 1
ATOM 1805 C C . LEU A 1 226 ? 15.427 -35.555 16.421 1.00 48.50 226 LEU A C 1
ATOM 1807 O O . LEU A 1 226 ? 14.774 -35.108 17.359 1.00 48.50 226 LEU A O 1
ATOM 1811 N N . ASP A 1 227 ? 16.559 -36.246 16.604 1.00 50.94 227 ASP A N 1
ATOM 1812 C CA . ASP A 1 227 ? 17.075 -36.594 17.944 1.00 50.94 227 ASP A CA 1
ATOM 1813 C C . ASP A 1 227 ? 18.413 -35.919 18.331 1.00 50.94 227 ASP A C 1
ATOM 1815 O O . ASP A 1 227 ? 18.800 -35.976 19.495 1.00 50.94 227 ASP A O 1
ATOM 1819 N N . ASP A 1 228 ? 19.063 -35.155 17.441 1.00 52.28 228 ASP A N 1
ATOM 1820 C CA . ASP A 1 228 ? 20.419 -34.616 17.696 1.00 52.28 228 ASP A CA 1
ATOM 1821 C C . ASP A 1 228 ? 20.500 -33.116 18.073 1.00 52.28 228 ASP A C 1
ATOM 1823 O O . ASP A 1 228 ? 21.586 -32.547 18.152 1.00 52.28 228 ASP A O 1
ATOM 1827 N N . LEU A 1 229 ? 19.384 -32.436 18.372 1.00 52.97 229 LEU A N 1
ATOM 1828 C CA . LEU A 1 229 ? 19.391 -30.993 18.715 1.00 52.97 229 LEU A CA 1
ATOM 1829 C C . LEU A 1 229 ? 19.242 -30.670 20.214 1.00 52.97 229 LEU A C 1
ATOM 1831 O O . LEU A 1 229 ? 18.849 -29.563 20.589 1.00 52.97 229 LEU A O 1
ATOM 1835 N N . ARG A 1 230 ? 19.604 -31.599 21.105 1.00 51.22 230 ARG A N 1
ATOM 1836 C CA . ARG A 1 230 ? 19.664 -31.354 22.558 1.00 51.22 230 ARG A CA 1
ATOM 1837 C C . ARG A 1 230 ? 21.077 -31.496 23.112 1.00 51.22 230 ARG A C 1
ATOM 1839 O O . ARG A 1 230 ? 21.321 -32.410 23.882 1.00 51.22 230 ARG A O 1
ATOM 1846 N N . LEU A 1 231 ? 21.987 -30.573 22.791 1.00 55.03 231 LEU A N 1
ATOM 1847 C CA . LEU A 1 231 ? 23.237 -30.394 23.554 1.00 55.03 231 LEU A CA 1
ATOM 1848 C C . LEU A 1 231 ? 23.975 -29.099 23.169 1.00 55.03 231 LEU A C 1
ATOM 1850 O O . LEU A 1 231 ? 25.042 -29.152 22.580 1.00 55.03 231 LEU A O 1
ATOM 1854 N N . ASN A 1 232 ? 23.433 -27.917 23.500 1.00 45.84 232 ASN A N 1
ATOM 1855 C CA . ASN A 1 232 ? 24.303 -26.769 23.823 1.00 45.84 232 ASN A CA 1
ATOM 1856 C C . ASN A 1 232 ? 23.570 -25.593 24.491 1.00 45.84 232 ASN A C 1
ATOM 1858 O O . ASN A 1 232 ? 23.376 -24.525 23.914 1.00 45.84 232 ASN A O 1
ATOM 1862 N N . ARG A 1 233 ? 23.131 -25.775 25.740 1.00 50.94 233 ARG A N 1
ATOM 1863 C CA . ARG A 1 233 ? 22.645 -24.648 26.552 1.00 50.94 233 ARG A CA 1
ATOM 1864 C C . ARG A 1 233 ? 23.001 -24.812 28.024 1.00 50.94 233 ARG A C 1
ATOM 1866 O O . ARG A 1 233 ? 22.122 -24.813 28.876 1.00 50.94 233 ARG A O 1
ATOM 1873 N N . LYS A 1 234 ? 24.290 -24.973 28.324 1.00 51.66 234 LYS A N 1
ATOM 1874 C CA . LYS A 1 234 ? 24.835 -24.800 29.677 1.00 51.66 234 LYS A CA 1
ATOM 1875 C C . LYS A 1 234 ? 26.301 -24.380 29.606 1.00 51.66 234 LYS A C 1
ATOM 1877 O O . LYS A 1 234 ? 27.152 -25.246 29.700 1.00 51.66 234 LYS A O 1
ATOM 1882 N N . THR A 1 235 ? 26.555 -23.078 29.485 1.00 53.66 235 THR A N 1
ATOM 1883 C CA . THR A 1 235 ? 27.710 -22.381 30.090 1.00 53.66 235 THR A CA 1
ATOM 1884 C C . THR A 1 235 ? 27.696 -20.916 29.667 1.00 53.66 235 THR A C 1
ATOM 1886 O O . THR A 1 235 ? 28.153 -20.569 28.589 1.00 53.66 235 THR A O 1
ATOM 1889 N N . GLN A 1 236 ? 27.129 -20.061 30.517 1.00 46.47 236 GLN A N 1
ATOM 1890 C CA . GLN A 1 236 ? 27.588 -18.683 30.746 1.00 46.47 236 GLN A CA 1
ATOM 1891 C C . GLN A 1 236 ? 26.848 -18.148 31.982 1.00 46.47 236 GLN A C 1
ATOM 1893 O O . GLN A 1 236 ? 25.827 -17.471 31.924 1.00 46.47 236 GLN A O 1
ATOM 1898 N N . LYS A 1 237 ? 27.346 -18.600 33.131 1.00 54.06 237 LYS A N 1
ATOM 1899 C CA . LYS A 1 237 ? 27.315 -17.919 34.428 1.00 54.06 237 LYS A CA 1
ATOM 1900 C C . LYS A 1 237 ? 28.783 -17.827 34.860 1.00 54.06 237 LYS A C 1
ATOM 1902 O O . LYS A 1 237 ? 29.539 -18.722 34.472 1.00 54.06 237 LYS A O 1
ATOM 1907 N N . THR A 1 238 ? 29.112 -16.823 35.681 1.00 57.38 238 THR A N 1
ATOM 1908 C CA . THR A 1 238 ? 30.459 -16.392 36.140 1.00 57.3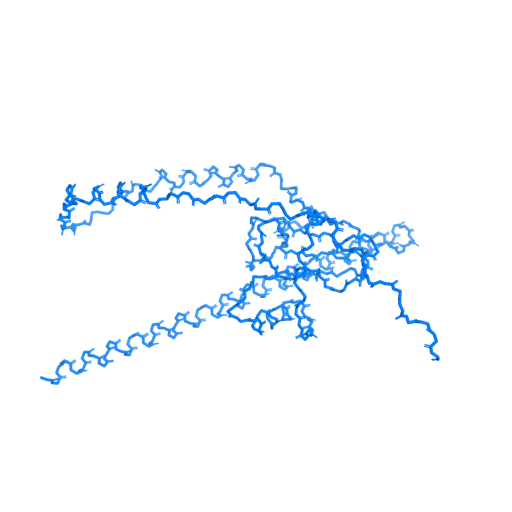8 238 THR A CA 1
ATOM 1909 C C . THR A 1 238 ? 31.267 -15.730 35.015 1.00 57.38 238 THR A C 1
ATOM 1911 O O . THR A 1 238 ? 31.418 -16.332 33.962 1.00 57.38 238 THR A O 1
ATOM 1914 N N . GLU A 1 239 ? 31.718 -14.479 35.102 1.00 57.38 239 GLU A N 1
ATOM 1915 C CA . GLU A 1 239 ? 32.077 -13.595 36.232 1.00 57.38 239 GLU A CA 1
ATOM 1916 C C . GLU A 1 239 ? 31.509 -12.174 36.081 1.00 57.38 239 GLU A C 1
ATOM 1918 O O . GLU A 1 239 ? 31.285 -11.741 34.927 1.00 57.38 239 GLU A O 1
#

Organism: NCBI:txid2528020

Foldseek 3Di:
DVVVVVVVVVVVVVVVVVVVVVVVVVVVVLVVLLVLLLVLQVVLLVLQVVVQVVVCVVPVDRDQDQDDDQVSCPVGHRARPQVDDLAFAEFEDDPPPPDQDDLALEDDDRDDHQWYAYSVVRAIAGRHHDDPDQVVNQVSRCSSRVHDDPGHRHDPDVPTRGHHPVPVPVVVVVVVVVVVVVVPPPPPDDDDDDDDDPDPDPVVVVVVVVVVVPPDDPDDDDDDDPDPPPDDDDDDDDD